Protein AF-A0A7J5YE21-F1 (afdb_monomer)

Secondary structure (DSSP, 8-state):
------HHHHHHHHHHHHHHHHHHHHHHHHHHHHH---HHHHHHHHHHHHHHHHHS-HHHHHHHIIIIITT-SSHHHHHHHHHHHHHHHHHH-TTHHHHS-HHHHHHHHHHHHHHTT-SSHHHHHHHHHHHHHHHTSTTHHHHHHHHS-HHHHHHHHHHHHHHHHHHHTTS------S----HHHHHHHHHHHHHTSSSHHHHHHHHHHHHHHHHHTTT---HHHHHHHHHHHHHHHHHHHHHHHTT-

pLDDT: mean 78.58, std 16.11, range [30.81, 96.19]

InterPro domains:
  IPR008011 Complex 1 LYR protein domain [PF05347] (183-233)
  IPR011989 Armadillo-like helical [G3DSA:1.25.10.10] (4-170)
  IPR016024 Armadillo-type fold [SSF48371] (12-163)
  IPR045291 LYRM9, LYR domain [cd20269] (183-243)
  IPR052151 Complex I LYR motif-containing protein [PTHR47061] (161-248)

Nearest PDB structures (foldseek):
  5xbk-assembly2_A  TM=3.238E-01  e=7.802E-02  Homo sapiens
  3icq-assembly2_U  TM=4.183E-01  e=1.519E+00  Schizosaccharomyces pombe
  3l6y-assembly1_A  TM=2.845E-01  e=1.221E+00  Homo sapiens
  6gx9-assembly1_A  TM=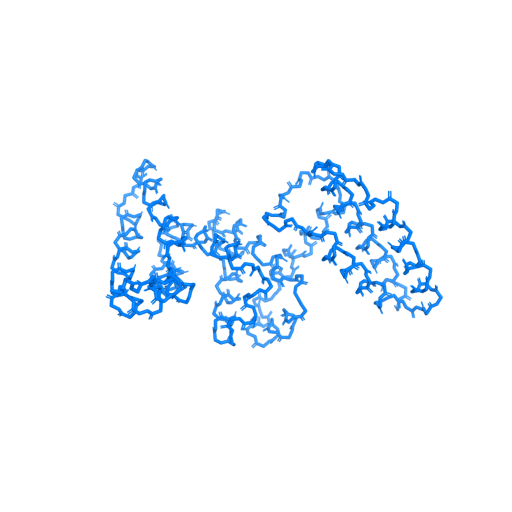3.567E-01  e=3.799E+00  Homo sapiens
  7ue2-assembly1_A  TM=2.351E-01  e=2.154E+00  synthetic construct

Structure (mmCIF, N/CA/C/O backbone):
data_AF-A0A7J5YE21-F1
#
_entry.id   AF-A0A7J5YE21-F1
#
loop_
_atom_site.group_PDB
_atom_site.id
_atom_site.type_symbol
_atom_site.label_atom_id
_atom_site.label_alt_id
_atom_site.label_comp_id
_atom_site.label_asym_id
_atom_site.label_entity_id
_atom_site.label_seq_id
_atom_site.pdbx_PDB_ins_code
_atom_site.Cartn_x
_atom_site.Cartn_y
_atom_site.Cartn_z
_atom_site.occupancy
_atom_site.B_iso_or_equiv
_atom_site.auth_seq_id
_atom_site.auth_comp_id
_atom_site.auth_asym_id
_atom_site.auth_atom_id
_atom_site.pdbx_PDB_model_num
ATOM 1 N N . MET A 1 1 ? -27.611 8.104 -34.887 1.00 33.91 1 MET A N 1
ATOM 2 C CA . MET A 1 1 ? -27.842 8.325 -33.445 1.00 33.91 1 MET A CA 1
ATOM 3 C C . MET A 1 1 ? -26.599 7.817 -32.729 1.00 33.91 1 MET A C 1
ATOM 5 O O . MET A 1 1 ? -26.421 6.615 -32.609 1.00 33.91 1 MET A O 1
ATOM 9 N N . PHE A 1 2 ? -25.659 8.721 -32.448 1.0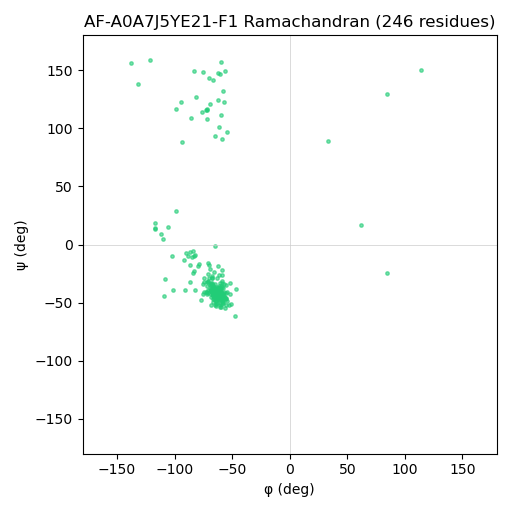0 37.03 2 PHE A N 1
ATOM 10 C CA . PHE A 1 2 ? -24.349 8.398 -31.882 1.00 37.03 2 PHE A CA 1
ATOM 11 C C . PHE A 1 2 ? -24.516 8.012 -30.411 1.00 37.03 2 PHE A C 1
ATOM 13 O O . PHE A 1 2 ? -24.941 8.838 -29.608 1.00 37.03 2 PHE A O 1
ATOM 20 N N . ALA A 1 3 ? -24.212 6.762 -30.067 1.00 43.09 3 ALA A N 1
ATOM 21 C CA . ALA A 1 3 ? -24.125 6.342 -28.678 1.00 43.09 3 ALA A CA 1
ATOM 22 C C . ALA A 1 3 ? -22.851 6.950 -28.074 1.00 43.09 3 ALA A C 1
ATOM 24 O O . ALA A 1 3 ? -21.740 6.547 -28.417 1.00 43.09 3 ALA A O 1
ATOM 25 N N . GLN A 1 4 ? -23.010 7.946 -27.202 1.00 43.00 4 GLN A N 1
ATOM 26 C CA . GLN A 1 4 ? -21.962 8.348 -26.268 1.00 43.00 4 GLN A CA 1
ATOM 27 C C . GLN A 1 4 ? -21.731 7.179 -25.309 1.00 43.00 4 GLN A C 1
ATOM 29 O O . GLN A 1 4 ? -22.444 7.015 -24.325 1.00 43.00 4 GLN A O 1
ATOM 34 N N . MET A 1 5 ? -20.766 6.328 -25.639 1.00 43.69 5 MET A N 1
ATOM 35 C CA . MET A 1 5 ? -20.294 5.286 -24.742 1.00 43.69 5 MET A CA 1
ATOM 36 C C . MET A 1 5 ? -19.399 5.961 -23.696 1.00 43.69 5 MET A C 1
ATOM 38 O O . MET A 1 5 ? -18.370 6.548 -24.032 1.00 43.69 5 MET A O 1
ATOM 42 N N . ASN A 1 6 ? -19.836 5.957 -22.438 1.00 47.44 6 ASN A N 1
ATOM 43 C CA . ASN A 1 6 ? -19.106 6.535 -21.313 1.00 47.44 6 ASN A CA 1
ATOM 44 C C . ASN A 1 6 ? -17.764 5.795 -21.124 1.00 47.44 6 ASN A C 1
ATOM 46 O O . ASN A 1 6 ? -17.683 4.588 -21.346 1.00 47.44 6 ASN A O 1
ATOM 50 N N . VAL A 1 7 ? -16.711 6.483 -20.671 1.00 52.62 7 VAL A N 1
ATOM 51 C CA . VAL A 1 7 ? -15.404 5.886 -20.318 1.00 52.62 7 VAL A CA 1
ATOM 52 C C . VAL A 1 7 ? -15.564 4.712 -19.339 1.00 52.62 7 VAL A C 1
ATOM 54 O O . VAL A 1 7 ? -14.835 3.727 -19.444 1.00 52.62 7 VAL A O 1
ATOM 57 N N . ALA A 1 8 ? -16.558 4.763 -18.445 1.00 46.94 8 ALA A N 1
ATOM 58 C CA . ALA A 1 8 ? -16.898 3.663 -17.538 1.00 46.94 8 ALA A CA 1
ATOM 59 C C . ALA A 1 8 ? -17.461 2.418 -18.262 1.00 46.94 8 ALA A C 1
ATOM 61 O O . ALA A 1 8 ? -17.107 1.287 -17.913 1.00 46.94 8 ALA A O 1
ATOM 62 N N . ASP A 1 9 ? -18.279 2.616 -19.301 1.00 47.03 9 ASP A N 1
ATOM 63 C CA . ASP A 1 9 ? -18.813 1.543 -20.155 1.00 47.03 9 ASP A CA 1
ATOM 64 C C . ASP A 1 9 ? -17.714 0.969 -21.064 1.00 47.03 9 ASP A C 1
ATOM 66 O O . ASP A 1 9 ? -17.657 -0.231 -21.329 1.00 47.03 9 ASP A O 1
ATOM 70 N N . LEU A 1 10 ? -16.764 1.815 -21.475 1.00 50.06 10 LEU A N 1
ATOM 71 C CA . LEU A 1 10 ? -15.540 1.417 -22.169 1.00 50.06 10 LEU A CA 1
ATOM 72 C C . LEU A 1 10 ? -14.650 0.538 -21.272 1.00 50.06 10 LEU A C 1
ATOM 74 O O . LEU A 1 10 ? -14.213 -0.523 -21.707 1.00 50.06 10 LEU A O 1
ATOM 78 N N . HIS A 1 11 ? -14.441 0.909 -20.005 1.00 51.22 11 HIS A N 1
ATOM 79 C CA . HIS A 1 11 ? -13.633 0.147 -19.035 1.00 51.22 11 HIS A CA 1
ATOM 80 C C . HIS A 1 11 ? -14.240 -1.215 -18.675 1.00 51.22 11 HIS A C 1
ATOM 82 O O . HIS A 1 11 ? -13.525 -2.211 -18.555 1.00 51.22 11 HIS A O 1
ATOM 88 N N . THR A 1 12 ? -15.563 -1.284 -18.538 1.00 52.56 12 THR A N 1
ATOM 89 C CA . THR A 1 12 ? -16.273 -2.534 -18.224 1.00 52.56 12 THR A CA 1
ATOM 90 C C . THR A 1 12 ? -16.383 -3.476 -19.425 1.00 52.56 12 THR A C 1
ATOM 92 O O . THR A 1 12 ? -16.299 -4.693 -19.236 1.00 52.56 12 THR A O 1
ATOM 95 N N . HIS A 1 13 ? -16.510 -2.950 -20.650 1.00 46.38 13 HIS A N 1
ATOM 96 C CA . HIS A 1 13 ? -16.669 -3.762 -21.863 1.00 46.38 13 HIS A CA 1
ATOM 97 C C . HIS A 1 13 ? -15.337 -4.127 -22.553 1.00 46.38 13 HIS A C 1
ATOM 99 O O . HIS A 1 13 ? -15.162 -5.278 -22.951 1.00 46.38 13 HIS A O 1
ATOM 105 N N . LEU A 1 14 ? -14.351 -3.219 -22.626 1.00 51.03 14 LEU A N 1
ATOM 106 C CA . LEU A 1 14 ? -12.994 -3.541 -23.116 1.00 51.03 14 LEU A CA 1
ATOM 107 C C . LEU A 1 14 ? -12.123 -4.235 -22.074 1.00 51.03 14 LEU A C 1
ATOM 109 O O . LEU A 1 14 ? -11.146 -4.885 -22.444 1.00 51.03 14 LEU A O 1
ATOM 113 N N . GLY A 1 15 ? -12.480 -4.143 -20.791 1.00 52.09 15 GLY A N 1
ATOM 114 C CA . GLY A 1 15 ? -11.730 -4.756 -19.706 1.00 52.09 15 GLY A CA 1
ATOM 115 C C . GLY A 1 15 ? -11.376 -6.215 -20.007 1.00 52.09 15 GLY A C 1
ATOM 116 O O . GLY A 1 15 ? -10.202 -6.559 -20.118 1.00 52.09 15 GLY A O 1
ATOM 117 N N . LYS A 1 16 ? -12.348 -7.107 -20.197 1.00 51.75 16 LYS A N 1
ATOM 118 C CA . LYS A 1 16 ? -12.044 -8.545 -20.370 1.00 51.75 16 LYS A CA 1
ATOM 119 C C . LYS A 1 16 ? -11.118 -8.860 -21.557 1.00 51.75 16 LYS A C 1
ATOM 121 O O . LYS A 1 16 ? -10.410 -9.859 -21.528 1.00 51.75 16 LYS A O 1
ATOM 126 N N . ILE A 1 17 ? -11.106 -8.004 -22.580 1.00 55.59 17 ILE A N 1
ATOM 127 C CA . ILE A 1 17 ? -10.297 -8.173 -23.795 1.00 55.59 17 ILE A CA 1
ATOM 128 C C . ILE A 1 17 ? -8.884 -7.593 -23.608 1.00 55.59 17 ILE A C 1
ATOM 130 O O . ILE A 1 17 ? -7.924 -8.141 -24.141 1.00 55.59 17 ILE A O 1
ATOM 134 N N . MET A 1 18 ? -8.729 -6.534 -22.807 1.00 62.03 18 MET A N 1
ATOM 135 C CA . MET A 1 18 ? -7.429 -5.931 -22.480 1.00 62.03 18 MET A CA 1
ATOM 136 C C . MET A 1 18 ? -6.723 -6.577 -21.279 1.00 62.03 18 MET A C 1
ATOM 138 O O . MET A 1 18 ? -5.576 -6.236 -20.998 1.00 62.03 18 MET A O 1
ATOM 142 N N . ASP A 1 19 ? -7.369 -7.506 -20.569 1.00 66.88 19 ASP A N 1
ATOM 143 C CA . ASP A 1 19 ? -6.765 -8.235 -19.441 1.00 66.88 19 ASP A CA 1
ATOM 144 C C . ASP A 1 19 ? -5.402 -8.854 -19.793 1.00 66.88 19 ASP A C 1
ATOM 146 O O . ASP A 1 19 ? -4.417 -8.549 -19.113 1.00 66.88 19 ASP A O 1
ATOM 150 N N . PRO A 1 20 ? -5.282 -9.623 -20.894 1.00 73.88 20 PRO A N 1
ATOM 151 C CA . PRO A 1 20 ? -3.999 -10.184 -21.294 1.00 73.88 20 PRO A CA 1
ATOM 152 C C . PRO A 1 20 ? -2.959 -9.117 -21.644 1.00 73.88 20 PRO A C 1
ATOM 154 O O . PRO A 1 20 ? -1.769 -9.372 -21.493 1.00 73.88 20 PRO A O 1
ATOM 157 N N . GLU A 1 21 ? -3.376 -7.938 -22.115 1.00 79.31 21 GLU A N 1
ATOM 158 C CA . GLU A 1 21 ? -2.458 -6.850 -22.470 1.00 79.31 21 GLU A CA 1
ATOM 159 C C . GLU A 1 21 ? -1.881 -6.170 -21.231 1.00 79.31 21 GLU A C 1
ATOM 161 O O . GLU A 1 21 ? -0.683 -5.894 -21.193 1.00 79.31 21 GLU A O 1
ATOM 166 N N . VAL A 1 22 ? -2.692 -5.948 -20.192 1.00 82.94 22 VAL A N 1
ATOM 167 C CA . VAL A 1 22 ? -2.220 -5.399 -18.911 1.00 82.94 22 VAL A CA 1
ATOM 168 C C . VAL A 1 22 ? -1.253 -6.374 -18.240 1.00 82.94 22 VAL A C 1
ATOM 170 O O . VAL A 1 22 ? -0.187 -5.961 -17.779 1.00 82.94 22 VAL A O 1
ATOM 173 N N . GLU A 1 23 ? -1.575 -7.670 -18.236 1.00 85.38 23 GLU A N 1
ATOM 174 C CA . GLU A 1 23 ? -0.695 -8.703 -17.681 1.00 85.38 23 GLU A CA 1
ATOM 175 C C . GLU A 1 23 ? 0.606 -8.850 -18.474 1.00 85.38 23 GLU A C 1
ATOM 177 O O . GLU A 1 23 ? 1.689 -8.839 -17.882 1.00 85.38 23 GLU A O 1
ATOM 182 N N . ARG A 1 24 ? 0.529 -8.918 -19.811 1.00 86.62 24 ARG A N 1
ATOM 183 C CA . ARG A 1 24 ? 1.720 -9.001 -20.670 1.00 86.62 24 ARG A CA 1
ATOM 184 C C . ARG A 1 24 ? 2.591 -7.758 -20.550 1.00 86.62 24 ARG A C 1
ATOM 186 O O . ARG A 1 24 ? 3.801 -7.890 -20.376 1.00 86.62 24 ARG A O 1
ATOM 193 N N . THR A 1 25 ? 1.999 -6.568 -20.604 1.00 88.38 25 THR A N 1
ATOM 194 C CA . THR A 1 25 ? 2.737 -5.298 -20.559 1.00 88.38 25 THR A CA 1
ATOM 195 C C . THR A 1 25 ? 3.361 -5.078 -19.189 1.00 88.38 25 THR A C 1
ATOM 197 O O . THR A 1 25 ? 4.573 -4.887 -19.092 1.00 88.38 25 THR A O 1
ATOM 200 N N . GLY A 1 26 ? 2.575 -5.175 -18.112 1.00 89.38 26 GLY A N 1
ATOM 201 C CA . GLY A 1 26 ? 3.097 -5.023 -16.755 1.00 89.38 26 GLY A CA 1
ATOM 202 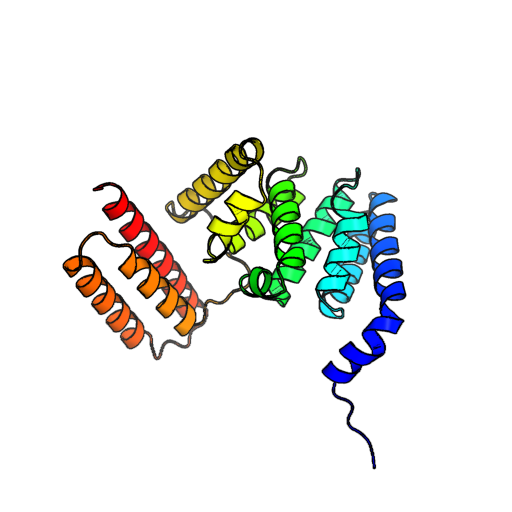C C . GLY A 1 26 ? 4.164 -6.071 -16.437 1.00 89.38 26 GLY A C 1
ATOM 203 O O . GLY A 1 26 ? 5.197 -5.757 -15.844 1.00 89.38 26 GLY A O 1
ATOM 204 N N . GLY A 1 27 ? 3.979 -7.295 -16.928 1.00 89.50 27 GLY A N 1
ATOM 205 C CA . GLY A 1 27 ? 4.963 -8.353 -16.795 1.00 89.50 27 GLY A CA 1
ATOM 206 C C . GLY A 1 27 ? 6.263 -8.120 -17.549 1.00 89.50 27 GLY A C 1
ATOM 207 O O . GLY A 1 27 ? 7.340 -8.317 -16.983 1.00 89.50 27 GLY A O 1
ATOM 208 N N . ALA A 1 28 ? 6.183 -7.653 -18.793 1.00 90.94 28 ALA A N 1
ATOM 209 C CA . ALA A 1 28 ? 7.352 -7.293 -19.587 1.00 90.94 28 ALA A CA 1
ATOM 210 C C . ALA A 1 28 ? 8.138 -6.139 -18.948 1.00 90.94 28 ALA A C 1
ATOM 212 O O . ALA A 1 28 ? 9.369 -6.177 -18.922 1.00 90.94 28 ALA A O 1
ATOM 213 N N . LEU A 1 29 ? 7.448 -5.149 -18.373 1.00 91.56 29 LEU A N 1
ATOM 214 C CA . LEU A 1 29 ? 8.076 -4.025 -17.673 1.00 91.56 29 LEU A CA 1
ATOM 215 C C . LEU A 1 29 ? 8.797 -4.483 -16.397 1.00 91.56 29 LEU A C 1
ATOM 217 O O . LEU A 1 29 ? 9.971 -4.159 -16.207 1.00 91.56 29 LEU A O 1
ATOM 221 N N . LEU A 1 30 ? 8.155 -5.308 -15.561 1.00 92.56 30 LEU A N 1
ATOM 222 C CA . LEU A 1 30 ? 8.796 -5.882 -14.370 1.00 92.56 30 LEU A CA 1
ATOM 223 C C . LEU A 1 30 ? 9.974 -6.801 -14.733 1.00 92.56 30 LEU A C 1
ATOM 225 O O . LEU A 1 30 ? 11.013 -6.772 -14.072 1.00 92.56 30 LEU A O 1
ATOM 229 N N . LEU A 1 31 ? 9.858 -7.580 -15.811 1.00 92.12 31 LEU A N 1
ATOM 230 C CA . LEU A 1 31 ? 10.965 -8.384 -16.329 1.00 92.12 31 LEU A CA 1
ATOM 231 C C . LEU A 1 31 ? 12.119 -7.494 -16.804 1.00 92.12 31 LEU A C 1
ATOM 233 O O . LEU A 1 31 ? 13.281 -7.792 -16.524 1.00 92.12 31 LEU A O 1
ATOM 237 N N . LYS A 1 32 ? 11.821 -6.371 -17.465 1.00 92.00 32 LYS A N 1
ATOM 238 C CA . LYS A 1 32 ? 12.847 -5.423 -17.905 1.00 92.00 32 LYS A CA 1
ATOM 239 C C . LYS A 1 32 ? 13.619 -4.846 -16.722 1.00 92.00 32 LYS A C 1
ATOM 241 O O . LYS A 1 32 ? 14.845 -4.775 -16.790 1.00 92.00 32 LYS A O 1
ATOM 246 N N . LEU A 1 33 ? 12.929 -4.516 -15.628 1.00 92.38 33 LEU A N 1
ATOM 247 C CA . LEU A 1 33 ? 13.560 -4.102 -14.369 1.00 92.38 33 LEU A CA 1
ATOM 248 C C . LEU A 1 33 ? 14.481 -5.185 -13.791 1.00 92.38 33 LEU A C 1
ATOM 250 O O . LEU A 1 33 ? 15.523 -4.866 -13.225 1.00 92.38 33 LEU A O 1
ATOM 254 N N . ALA A 1 34 ? 14.126 -6.463 -13.943 1.00 93.19 34 ALA A N 1
ATOM 255 C CA . ALA A 1 34 ? 14.953 -7.577 -13.483 1.00 93.19 34 ALA A CA 1
ATOM 256 C C . ALA A 1 34 ? 16.235 -7.774 -14.312 1.00 93.19 34 ALA A C 1
ATOM 258 O O . ALA A 1 34 ? 17.234 -8.247 -13.776 1.00 93.19 34 ALA A O 1
ATOM 259 N N . GLN A 1 35 ? 16.199 -7.447 -15.606 1.00 92.94 35 GLN A N 1
ATOM 260 C CA . GLN A 1 35 ? 17.262 -7.753 -16.573 1.00 92.94 35 GLN A CA 1
ATOM 261 C C . GLN A 1 35 ? 18.352 -6.682 -16.681 1.00 92.94 35 GLN A C 1
ATOM 263 O O . GLN A 1 35 ? 19.356 -6.893 -17.358 1.00 92.94 35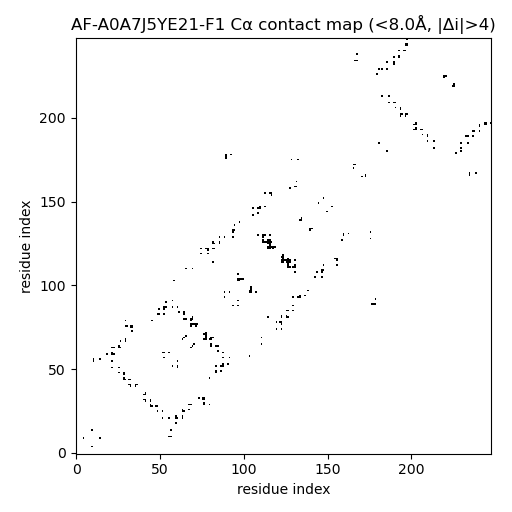 GLN A O 1
ATOM 268 N N . THR A 1 36 ? 18.163 -5.514 -16.073 1.00 91.62 36 THR A N 1
ATOM 269 C CA . THR A 1 36 ? 19.097 -4.392 -16.200 1.00 91.62 36 THR A CA 1
ATOM 270 C C . THR A 1 36 ? 19.315 -3.701 -14.865 1.00 91.62 36 THR A C 1
ATOM 272 O O . THR A 1 36 ? 18.466 -3.757 -13.982 1.00 91.62 36 THR A O 1
ATOM 275 N N . THR A 1 37 ? 20.450 -3.027 -14.730 1.00 89.69 37 THR A N 1
ATOM 276 C CA . THR A 1 37 ? 20.774 -2.124 -13.615 1.00 89.69 37 THR A CA 1
ATOM 277 C C . THR A 1 37 ? 20.803 -0.660 -14.059 1.00 89.69 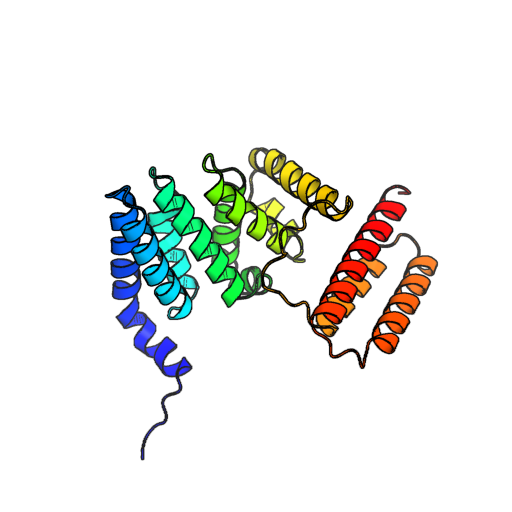37 THR A C 1
ATOM 279 O O . THR A 1 37 ? 21.145 0.221 -13.276 1.00 89.69 37 THR A O 1
ATOM 282 N N . ASN A 1 38 ? 20.454 -0.381 -15.320 1.00 94.19 38 ASN A N 1
ATOM 283 C CA . ASN A 1 38 ? 20.459 0.967 -15.867 1.00 94.19 38 ASN A CA 1
ATOM 284 C C . ASN A 1 38 ? 19.305 1.794 -15.274 1.00 94.19 38 ASN A C 1
ATOM 286 O O . ASN A 1 38 ? 18.131 1.500 -15.512 1.00 94.19 38 ASN A O 1
ATOM 290 N N . ALA A 1 39 ? 19.658 2.857 -14.548 1.00 90.25 39 ALA A N 1
ATOM 291 C CA . ALA A 1 39 ? 18.706 3.724 -13.860 1.00 90.25 39 ALA A CA 1
ATOM 292 C C . ALA A 1 39 ? 17.707 4.412 -14.809 1.00 90.25 39 ALA A C 1
ATOM 294 O O . ALA A 1 39 ? 16.530 4.514 -14.475 1.00 90.25 39 ALA A O 1
ATOM 295 N N . PHE A 1 40 ? 18.136 4.823 -16.007 1.00 90.81 40 PHE A N 1
ATOM 296 C CA . PHE A 1 40 ? 17.249 5.437 -17.000 1.00 90.81 40 PHE A CA 1
ATOM 297 C C . PHE A 1 40 ? 16.202 4.438 -17.503 1.00 90.81 40 PHE A C 1
ATOM 299 O O . PHE A 1 40 ? 15.017 4.757 -17.567 1.00 90.81 40 PHE A O 1
ATOM 306 N N . ILE A 1 41 ? 16.612 3.198 -17.791 1.00 90.50 41 ILE A N 1
ATOM 307 C CA . ILE A 1 41 ? 15.674 2.141 -18.200 1.00 90.50 41 ILE A CA 1
ATOM 308 C C . ILE A 1 41 ? 14.709 1.806 -17.058 1.00 90.50 41 ILE A C 1
ATOM 310 O O . ILE A 1 41 ? 13.519 1.614 -17.304 1.00 90.50 41 ILE A O 1
ATOM 314 N N . HIS A 1 42 ? 15.193 1.767 -15.812 1.00 90.69 42 HIS A N 1
ATOM 315 C CA . HIS A 1 42 ? 14.330 1.572 -14.644 1.00 90.69 42 HIS A CA 1
ATOM 316 C C . HIS A 1 42 ? 13.292 2.678 -14.507 1.00 90.69 42 HIS A C 1
ATOM 318 O O . HIS A 1 42 ? 12.116 2.393 -14.295 1.00 90.69 42 HIS A O 1
ATOM 324 N N . GLN A 1 43 ? 13.711 3.928 -14.669 1.00 91.00 43 GLN A N 1
ATOM 325 C CA . GLN A 1 43 ? 12.821 5.077 -14.600 1.00 91.00 43 GLN A CA 1
ATOM 326 C C . GLN A 1 43 ? 11.747 5.029 -15.693 1.00 91.00 43 GLN A C 1
ATOM 328 O O . GLN A 1 43 ? 10.569 5.183 -15.388 1.00 91.00 43 GLN A O 1
ATOM 333 N N . GLN A 1 44 ? 12.129 4.743 -16.940 1.00 89.62 44 GLN A N 1
ATOM 334 C CA . GLN A 1 44 ? 11.180 4.618 -18.052 1.00 89.62 44 GLN A CA 1
ATOM 335 C C . GLN A 1 44 ? 10.192 3.463 -17.843 1.00 89.62 44 GLN A C 1
ATOM 337 O O . GLN A 1 44 ? 8.994 3.621 -18.069 1.00 89.62 44 GLN A O 1
ATOM 342 N N . ALA A 1 45 ? 10.666 2.313 -17.353 1.00 92.62 45 ALA A N 1
ATOM 343 C CA . ALA A 1 45 ? 9.794 1.185 -17.038 1.00 92.62 45 ALA A CA 1
ATOM 344 C C . ALA A 1 45 ? 8.801 1.522 -15.912 1.00 92.62 45 ALA A C 1
ATOM 346 O O . ALA A 1 45 ? 7.635 1.143 -15.994 1.00 92.62 45 ALA A O 1
ATOM 347 N N . ASN A 1 46 ? 9.239 2.268 -14.894 1.00 91.12 46 ASN A N 1
ATOM 348 C CA . ASN A 1 46 ? 8.360 2.739 -13.826 1.00 91.12 46 ASN A CA 1
ATOM 349 C C . ASN A 1 46 ? 7.348 3.782 -14.322 1.00 91.12 46 ASN A C 1
ATOM 351 O O . ASN A 1 46 ? 6.191 3.691 -13.948 1.00 91.12 46 ASN A O 1
ATOM 355 N N . PHE A 1 47 ? 7.714 4.706 -15.215 1.00 87.06 47 PHE A N 1
ATOM 356 C CA . PHE A 1 47 ? 6.735 5.632 -15.804 1.00 87.06 47 PHE A CA 1
ATOM 357 C C . PHE A 1 47 ? 5.675 4.917 -16.647 1.00 87.06 47 PHE A C 1
ATOM 359 O O . PHE A 1 47 ? 4.495 5.259 -16.587 1.00 87.06 47 PHE A O 1
ATOM 366 N N . ALA A 1 48 ? 6.073 3.892 -17.404 1.00 84.88 48 ALA A N 1
ATOM 367 C CA . ALA A 1 48 ? 5.127 3.071 -18.152 1.00 84.88 48 ALA A CA 1
ATOM 368 C C . ALA A 1 48 ? 4.187 2.285 -17.220 1.00 84.88 48 ALA A C 1
ATOM 370 O O . ALA A 1 48 ? 2.995 2.166 -17.500 1.00 84.88 48 ALA A O 1
ATOM 371 N N . LEU A 1 49 ? 4.703 1.778 -16.096 1.00 88.44 49 LEU A N 1
ATOM 372 C CA . LEU A 1 49 ? 3.883 1.134 -15.072 1.00 88.44 49 LEU A CA 1
ATOM 373 C C . LEU A 1 49 ? 2.951 2.138 -14.370 1.00 88.44 49 LEU A C 1
ATOM 375 O O . LEU A 1 49 ? 1.784 1.809 -14.193 1.00 88.44 49 LEU A O 1
ATOM 379 N N . ASP A 1 50 ? 3.399 3.355 -14.049 1.00 84.38 50 ASP A N 1
ATOM 380 C CA . ASP A 1 50 ? 2.555 4.418 -13.478 1.00 84.38 50 ASP A CA 1
ATOM 381 C C . ASP A 1 50 ? 1.339 4.688 -14.393 1.00 84.38 50 ASP A C 1
ATOM 383 O O . ASP A 1 50 ? 0.194 4.684 -13.930 1.00 84.38 50 ASP A O 1
ATOM 387 N N . ALA A 1 51 ? 1.565 4.823 -15.706 1.00 79.75 51 ALA A N 1
ATOM 388 C CA . ALA A 1 51 ? 0.494 4.988 -16.694 1.00 79.75 51 ALA A CA 1
ATOM 389 C C . ALA A 1 51 ? -0.443 3.767 -16.762 1.00 79.75 51 ALA A C 1
ATOM 391 O O . ALA A 1 51 ? -1.664 3.917 -16.851 1.00 79.75 51 ALA A O 1
ATOM 392 N N . LEU A 1 52 ? 0.111 2.552 -16.673 1.00 85.25 52 LEU A N 1
ATOM 393 C CA . LEU A 1 52 ? -0.673 1.317 -16.653 1.00 85.25 52 LEU A CA 1
ATOM 394 C C . LEU A 1 52 ? -1.591 1.251 -15.424 1.00 85.25 52 LEU A C 1
ATOM 396 O O . LEU A 1 52 ? -2.755 0.872 -15.563 1.00 85.25 52 LEU A O 1
ATOM 400 N N . VAL A 1 53 ? -1.091 1.642 -14.245 1.00 85.00 53 VAL A N 1
ATOM 401 C CA . VAL A 1 53 ? -1.861 1.673 -12.990 1.00 85.00 53 VAL A CA 1
ATOM 402 C C . VAL A 1 53 ? -3.014 2.670 -13.074 1.00 85.00 53 VAL A C 1
ATOM 404 O O . VAL A 1 53 ? -4.133 2.328 -12.702 1.00 85.00 53 VAL A O 1
ATOM 407 N N . GLN A 1 54 ? -2.763 3.871 -13.597 1.00 81.00 54 GLN A N 1
ATOM 408 C CA . GLN A 1 54 ? -3.783 4.917 -13.733 1.00 81.00 54 GLN A CA 1
ATOM 409 C C . GLN A 1 54 ? -4.872 4.561 -14.755 1.00 81.00 54 GLN A C 1
ATOM 411 O O . GLN A 1 54 ? -6.028 4.941 -14.584 1.00 81.00 54 GLN A O 1
ATOM 416 N N . GLY A 1 55 ? -4.517 3.829 -15.814 1.00 74.38 55 GLY A N 1
ATOM 417 C CA . GLY A 1 55 ? -5.431 3.494 -16.908 1.00 74.38 55 GLY A CA 1
ATOM 418 C C . GLY A 1 55 ? -6.219 2.191 -16.743 1.00 74.38 55 GLY A C 1
ATOM 419 O O . GLY A 1 55 ? -7.091 1.919 -17.569 1.00 74.38 55 GLY A O 1
ATOM 420 N N . SER A 1 56 ? -5.936 1.371 -15.724 1.00 80.31 56 SER A N 1
ATOM 421 C CA . SER A 1 56 ? -6.463 -0.002 -15.607 1.00 80.31 56 SER A CA 1
ATOM 422 C C . SER A 1 56 ? -7.262 -0.233 -14.324 1.00 80.31 56 SER A C 1
ATOM 424 O O . SER A 1 56 ? -7.083 0.455 -13.326 1.00 80.31 56 SER A O 1
ATOM 426 N N . SER A 1 57 ? -8.125 -1.258 -14.304 1.00 82.50 57 SER A N 1
ATOM 427 C CA . SER A 1 57 ? -8.896 -1.569 -13.092 1.00 82.50 57 SER A CA 1
ATOM 428 C C . SER A 1 57 ? -7.992 -2.052 -11.937 1.00 82.50 57 SER A C 1
ATOM 430 O O . SER A 1 57 ? -7.117 -2.900 -12.176 1.00 82.50 57 SER A O 1
ATOM 432 N N . PRO A 1 58 ? -8.264 -1.659 -10.680 1.00 84.25 58 PRO A N 1
ATOM 433 C CA . PRO A 1 58 ? -7.444 -2.026 -9.527 1.00 84.25 58 PRO A CA 1
ATOM 434 C C . PRO A 1 58 ? -7.190 -3.515 -9.303 1.00 84.25 58 PRO A C 1
ATOM 436 O O . PRO A 1 58 ? -6.072 -3.922 -8.984 1.00 84.25 58 PRO A O 1
ATOM 439 N N . ALA A 1 59 ? -8.211 -4.351 -9.503 1.00 84.25 59 ALA A N 1
ATOM 440 C CA . ALA A 1 59 ? -8.101 -5.797 -9.317 1.00 84.25 59 ALA A CA 1
ATOM 441 C C . ALA A 1 59 ? -7.050 -6.431 -10.249 1.00 84.25 59 ALA A C 1
ATOM 443 O O . ALA A 1 59 ? -6.367 -7.383 -9.869 1.00 84.25 59 ALA A O 1
ATOM 444 N N . ARG A 1 60 ? -6.880 -5.879 -11.455 1.00 84.50 60 ARG A N 1
ATOM 445 C CA . ARG A 1 60 ? -5.931 -6.384 -12.460 1.00 84.50 60 ARG A CA 1
ATOM 446 C C . ARG A 1 60 ? -4.511 -5.987 -12.142 1.00 84.50 60 ARG A C 1
ATOM 448 O O . ARG A 1 60 ? -3.628 -6.835 -12.128 1.00 84.50 60 ARG A O 1
ATOM 455 N N . ILE A 1 61 ? -4.313 -4.710 -11.832 1.00 88.62 61 ILE A N 1
ATOM 456 C CA . ILE A 1 61 ? -3.018 -4.198 -11.395 1.00 88.62 61 ILE A CA 1
ATOM 457 C C . ILE A 1 61 ? -2.541 -4.993 -10.185 1.00 88.62 61 ILE A C 1
ATOM 459 O O . ILE A 1 61 ? -1.417 -5.489 -10.174 1.00 88.62 61 ILE A O 1
ATOM 463 N N . MET A 1 62 ? -3.427 -5.225 -9.216 1.00 88.69 62 MET A N 1
ATOM 464 C CA . MET A 1 62 ? -3.131 -6.090 -8.082 1.00 88.69 62 MET A CA 1
ATOM 465 C C . MET A 1 62 ? -2.698 -7.503 -8.513 1.00 88.69 62 MET A C 1
ATOM 467 O O . MET A 1 62 ? -1.712 -8.019 -7.984 1.00 88.69 62 MET A O 1
ATOM 471 N N . ASN A 1 63 ? -3.397 -8.136 -9.461 1.00 87.94 63 ASN A N 1
ATOM 472 C CA . ASN A 1 63 ? -3.021 -9.464 -9.958 1.00 87.94 63 ASN A CA 1
ATOM 473 C C . ASN A 1 63 ? -1.625 -9.475 -10.591 1.00 87.94 63 ASN A C 1
ATOM 475 O O . ASN A 1 63 ? -0.812 -10.322 -10.219 1.00 87.94 63 ASN A O 1
ATOM 479 N N . VAL A 1 64 ? -1.314 -8.515 -11.466 1.00 88.25 64 VAL A N 1
ATOM 480 C CA . VAL A 1 64 ? 0.008 -8.391 -12.106 1.00 88.25 64 VAL A CA 1
ATOM 481 C C . VAL A 1 64 ? 1.107 -8.211 -11.062 1.00 88.25 64 VAL A C 1
ATOM 483 O O . VAL A 1 64 ? 2.063 -8.989 -11.006 1.00 88.25 64 VAL A O 1
ATOM 486 N N . LEU A 1 65 ? 0.946 -7.222 -10.183 1.00 89.56 65 LEU A N 1
ATOM 487 C CA . LEU A 1 65 ? 1.940 -6.868 -9.170 1.00 89.56 65 LEU A CA 1
ATOM 488 C C . LEU A 1 65 ? 2.184 -8.021 -8.182 1.00 89.56 65 LEU A C 1
ATOM 490 O O . LEU A 1 65 ? 3.327 -8.299 -7.803 1.00 89.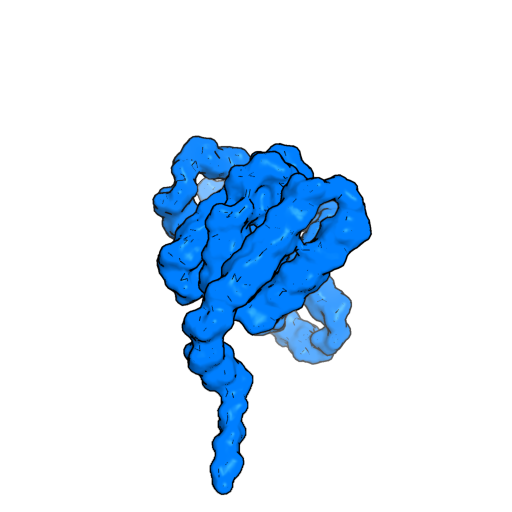56 65 LEU A O 1
ATOM 494 N N . PHE A 1 66 ? 1.140 -8.754 -7.790 1.00 86.06 66 PHE A N 1
ATOM 495 C CA . PHE A 1 66 ? 1.291 -9.886 -6.875 1.00 86.06 66 PHE A CA 1
ATOM 496 C C . PHE A 1 66 ? 1.889 -11.121 -7.525 1.00 86.06 66 PHE A C 1
ATOM 498 O O . PHE A 1 66 ? 2.763 -11.736 -6.906 1.00 86.06 66 PHE A O 1
ATOM 505 N N . ASN A 1 67 ? 1.458 -11.465 -8.737 1.00 80.69 67 ASN A N 1
ATOM 506 C CA . ASN A 1 67 ? 1.935 -12.661 -9.426 1.00 80.69 67 ASN A CA 1
ATOM 507 C C . ASN A 1 67 ? 3.400 -12.518 -9.849 1.00 80.69 67 ASN A C 1
ATOM 509 O O . ASN A 1 67 ? 4.151 -13.489 -9.792 1.00 80.69 67 ASN A O 1
ATOM 513 N N . MET A 1 68 ? 3.820 -11.309 -10.222 1.00 75.25 68 MET A N 1
ATOM 514 C CA . MET A 1 68 ? 5.120 -11.096 -10.862 1.00 75.25 68 MET A CA 1
ATOM 515 C C . MET A 1 68 ? 6.143 -10.402 -9.961 1.00 75.25 68 MET A C 1
ATOM 517 O O . MET A 1 68 ? 7.344 -10.640 -10.085 1.00 75.25 68 MET A O 1
ATOM 521 N N . GLY A 1 69 ? 5.684 -9.558 -9.038 1.00 74.56 69 GLY A N 1
ATOM 522 C CA . GLY A 1 69 ? 6.545 -8.610 -8.340 1.00 74.56 69 GLY A CA 1
ATOM 523 C C . GLY A 1 69 ? 6.806 -8.921 -6.868 1.00 74.56 69 GLY A C 1
ATOM 524 O O . GLY A 1 69 ? 7.946 -8.879 -6.401 1.00 74.56 69 GLY A O 1
ATOM 525 N N . SER A 1 70 ? 5.758 -9.297 -6.130 1.00 74.25 70 SER A N 1
ATOM 526 C CA . SER A 1 70 ? 5.776 -9.331 -4.655 1.00 74.25 70 SER A CA 1
ATOM 527 C C . SER A 1 70 ? 6.799 -10.289 -4.019 1.00 74.25 70 SER A C 1
ATOM 529 O O . SER A 1 70 ? 7.239 -10.066 -2.894 1.00 74.25 70 SER A O 1
ATOM 531 N N . LYS A 1 71 ? 7.195 -11.354 -4.727 1.00 82.56 71 LYS A N 1
ATOM 532 C CA . LYS A 1 71 ? 8.158 -12.371 -4.256 1.00 82.56 71 LYS A CA 1
ATOM 533 C C . LYS A 1 71 ? 9.429 -12.433 -5.107 1.00 82.56 71 LYS A C 1
ATOM 535 O O . LYS A 1 71 ? 10.188 -13.399 -5.020 1.00 82.56 71 LYS A O 1
ATOM 540 N N . HIS A 1 72 ? 9.652 -11.438 -5.961 1.00 90.38 72 HIS A N 1
ATOM 541 C CA . HIS A 1 72 ? 10.757 -11.467 -6.906 1.00 90.38 72 HIS A CA 1
ATOM 542 C C . HIS A 1 72 ? 12.116 -11.317 -6.196 1.00 90.38 72 HIS A C 1
ATOM 544 O O . HIS A 1 72 ? 12.257 -10.565 -5.227 1.00 90.38 72 HIS A O 1
ATOM 550 N N . ARG A 1 73 ? 13.152 -12.016 -6.681 1.00 90.50 73 ARG A N 1
ATOM 551 C CA . ARG A 1 73 ? 14.498 -11.990 -6.068 1.00 90.50 73 ARG A CA 1
ATOM 552 C C . ARG A 1 73 ? 15.187 -10.631 -6.229 1.00 90.50 73 ARG A C 1
ATOM 554 O O . ARG A 1 73 ? 15.858 -10.176 -5.307 1.00 90.50 73 ARG A O 1
ATOM 561 N N . CYS A 1 74 ? 14.972 -9.962 -7.364 1.00 92.31 74 CYS A N 1
ATOM 562 C CA . CYS A 1 74 ? 15.515 -8.629 -7.644 1.00 92.31 74 CYS A CA 1
ATOM 563 C C . CYS A 1 74 ? 14.858 -7.543 -6.760 1.00 92.31 74 CYS A C 1
ATOM 565 O O . CYS A 1 74 ? 13.641 -7.356 -6.862 1.00 92.31 74 CYS A O 1
ATOM 567 N N . PRO A 1 75 ? 15.634 -6.797 -5.944 1.00 92.50 75 PRO A N 1
ATOM 568 C CA . PRO A 1 75 ? 15.120 -5.697 -5.128 1.00 92.50 75 PRO A CA 1
ATOM 569 C C . PRO A 1 75 ? 14.443 -4.585 -5.934 1.00 92.50 75 PRO A C 1
ATOM 571 O O . PRO A 1 75 ? 13.428 -4.070 -5.483 1.00 92.50 75 PRO A O 1
ATOM 574 N N . ALA A 1 76 ? 14.941 -4.258 -7.132 1.00 92.50 76 ALA A N 1
ATOM 575 C CA . ALA A 1 76 ? 14.351 -3.221 -7.985 1.00 92.50 76 ALA A CA 1
ATOM 576 C C . ALA A 1 76 ? 12.928 -3.585 -8.444 1.00 92.50 76 ALA A C 1
ATOM 578 O O . ALA A 1 76 ? 12.040 -2.738 -8.466 1.00 92.50 76 ALA A O 1
ATOM 579 N N . VAL A 1 77 ? 12.682 -4.870 -8.728 1.00 94.75 77 VAL A N 1
ATOM 580 C CA . VAL A 1 77 ? 11.339 -5.367 -9.064 1.00 94.75 77 VAL A CA 1
ATOM 581 C C . VAL A 1 77 ? 10.410 -5.258 -7.860 1.00 94.75 77 VAL A C 1
ATOM 583 O O . VAL A 1 77 ? 9.287 -4.776 -8.000 1.00 94.75 77 VAL A O 1
ATOM 586 N N . ARG A 1 78 ? 10.869 -5.650 -6.662 1.00 95.31 78 ARG A N 1
ATOM 587 C CA . ARG A 1 78 ? 10.066 -5.502 -5.437 1.00 95.31 78 ARG A CA 1
ATOM 588 C C . ARG A 1 78 ? 9.784 -4.033 -5.117 1.00 95.31 78 ARG A C 1
ATOM 590 O O . ARG A 1 78 ? 8.670 -3.717 -4.719 1.00 95.31 78 ARG A O 1
ATOM 597 N N . ALA A 1 79 ? 10.759 -3.148 -5.322 1.00 94.19 79 ALA A N 1
ATOM 598 C CA . ALA A 1 79 ? 10.631 -1.706 -5.107 1.00 94.19 79 ALA A CA 1
ATOM 599 C C . ALA A 1 79 ? 9.608 -1.086 -6.060 1.00 94.19 79 ALA A C 1
ATOM 601 O O . ALA A 1 79 ? 8.667 -0.433 -5.619 1.00 94.19 79 ALA A O 1
ATOM 602 N N . SER A 1 80 ? 9.712 -1.403 -7.352 1.00 94.56 80 SER A N 1
ATOM 603 C CA . SER A 1 80 ? 8.709 -1.014 -8.341 1.00 94.56 80 SER A CA 1
ATOM 604 C C . SER A 1 80 ? 7.327 -1.551 -7.969 1.00 94.56 80 SER A C 1
ATOM 606 O O . SER A 1 80 ? 6.358 -0.804 -7.934 1.00 94.56 80 SER A O 1
ATOM 608 N N . THR A 1 81 ? 7.221 -2.819 -7.573 1.00 95.50 81 THR A N 1
ATOM 609 C CA . THR A 1 81 ? 5.946 -3.405 -7.126 1.00 95.50 81 THR A CA 1
ATOM 610 C C . THR A 1 81 ? 5.347 -2.634 -5.952 1.00 95.50 81 THR A C 1
ATOM 612 O O . THR A 1 81 ? 4.158 -2.326 -5.949 1.00 95.50 81 THR A O 1
ATOM 615 N N . ALA A 1 82 ? 6.177 -2.298 -4.967 1.00 96.00 82 ALA A N 1
ATOM 616 C CA . ALA A 1 82 ? 5.774 -1.557 -3.785 1.00 96.00 82 ALA A CA 1
ATOM 617 C C . ALA A 1 82 ? 5.276 -0.146 -4.120 1.00 96.00 82 ALA A C 1
ATOM 619 O O . ALA A 1 82 ? 4.215 0.257 -3.643 1.00 96.00 82 ALA A O 1
ATOM 620 N N . ARG A 1 83 ? 6.006 0.566 -4.983 1.00 94.88 83 ARG A N 1
ATOM 621 C CA . ARG A 1 83 ? 5.634 1.887 -5.494 1.00 94.88 83 ARG A CA 1
ATOM 622 C C . ARG A 1 83 ? 4.284 1.860 -6.208 1.00 94.88 83 ARG A C 1
ATOM 624 O O . ARG A 1 83 ? 3.430 2.689 -5.924 1.00 94.88 83 ARG A O 1
ATOM 631 N N . HIS A 1 84 ? 4.065 0.896 -7.099 1.00 94.69 84 HIS A N 1
ATOM 632 C CA . HIS A 1 84 ? 2.827 0.828 -7.880 1.00 94.69 84 HIS A CA 1
ATOM 633 C C . HIS A 1 84 ? 1.626 0.352 -7.052 1.00 94.69 84 HIS A C 1
ATOM 635 O O . HIS A 1 84 ? 0.504 0.772 -7.315 1.00 94.69 84 HIS A O 1
ATOM 641 N N . LEU A 1 85 ? 1.838 -0.464 -6.012 1.00 94.50 85 LEU A N 1
ATOM 642 C CA . LEU A 1 85 ? 0.796 -0.753 -5.017 1.00 94.50 85 LEU A CA 1
ATOM 643 C C . LEU A 1 85 ? 0.446 0.479 -4.180 1.00 94.50 85 LEU A C 1
ATOM 645 O O . LEU A 1 85 ? -0.712 0.641 -3.805 1.00 94.50 85 LEU A O 1
ATOM 649 N N . HIS A 1 86 ? 1.431 1.332 -3.893 1.00 92.88 86 HIS A N 1
ATOM 650 C CA . HIS A 1 86 ? 1.199 2.601 -3.214 1.00 92.88 86 HIS A CA 1
ATOM 651 C C . HIS A 1 86 ? 0.356 3.539 -4.077 1.00 92.88 86 HIS A C 1
ATOM 653 O O . HIS A 1 86 ? -0.718 3.940 -3.644 1.00 92.88 86 HIS A O 1
ATOM 659 N N . LEU A 1 87 ? 0.763 3.757 -5.331 1.00 87.69 87 LEU A N 1
ATOM 660 C CA . LEU A 1 87 ? -0.008 4.539 -6.299 1.00 87.69 87 LEU A CA 1
ATOM 661 C C . LEU A 1 87 ? -1.431 3.992 -6.479 1.00 87.69 87 LEU A C 1
ATOM 663 O O . LEU A 1 87 ? -2.389 4.756 -6.542 1.00 87.69 87 LEU A O 1
ATOM 667 N N . LEU A 1 88 ? -1.585 2.666 -6.535 1.00 89.25 88 LEU A N 1
ATOM 668 C CA . LEU A 1 88 ? -2.902 2.051 -6.641 1.00 89.25 88 LEU A CA 1
ATOM 669 C C . LEU A 1 88 ? -3.792 2.398 -5.439 1.00 89.25 88 LEU A C 1
ATOM 671 O O . LEU A 1 88 ? -4.967 2.704 -5.624 1.00 89.25 88 LEU A O 1
ATOM 675 N N . ALA A 1 89 ? -3.246 2.359 -4.223 1.00 89.31 89 ALA A N 1
ATOM 676 C CA . ALA A 1 89 ? -3.988 2.730 -3.024 1.00 89.31 89 ALA A CA 1
ATOM 677 C C . ALA A 1 89 ? -4.340 4.221 -2.987 1.00 89.31 89 ALA A C 1
ATOM 679 O O . ALA A 1 89 ? -5.430 4.556 -2.533 1.00 89.31 89 ALA A O 1
ATOM 680 N N . ASP A 1 90 ? -3.465 5.091 -3.496 1.00 84.12 90 ASP A N 1
ATOM 681 C CA . ASP A 1 90 ? -3.738 6.528 -3.607 1.00 84.12 90 ASP A CA 1
ATOM 682 C C . ASP A 1 90 ? -4.887 6.804 -4.586 1.00 84.12 90 ASP A C 1
ATOM 684 O O . ASP A 1 90 ? -5.788 7.581 -4.279 1.00 84.12 90 ASP A O 1
ATOM 688 N N . ILE A 1 91 ? -4.905 6.120 -5.737 1.00 79.06 91 ILE A N 1
ATOM 689 C CA . ILE A 1 91 ? -5.977 6.252 -6.740 1.00 79.06 91 ILE A CA 1
ATOM 690 C C . ILE A 1 91 ? -7.308 5.719 -6.204 1.00 79.06 91 ILE A C 1
ATOM 692 O O . ILE A 1 91 ? -8.358 6.310 -6.448 1.00 79.06 91 ILE A O 1
ATOM 696 N N . MET A 1 92 ? -7.282 4.587 -5.498 1.00 84.44 92 MET A N 1
ATOM 697 C CA . MET A 1 92 ? -8.495 3.989 -4.937 1.00 84.44 92 MET A CA 1
ATOM 698 C C . MET A 1 92 ? -9.026 4.745 -3.721 1.00 84.44 92 MET A C 1
ATOM 700 O O . MET A 1 92 ? -10.229 4.734 -3.482 1.00 84.44 92 MET A O 1
ATOM 704 N N . GLY A 1 93 ? -8.138 5.348 -2.936 1.00 80.31 93 GLY A N 1
ATOM 705 C CA . GLY A 1 93 ? -8.401 5.671 -1.542 1.00 80.31 93 GLY A CA 1
ATOM 706 C C . GLY A 1 93 ? -8.103 4.472 -0.638 1.00 80.31 93 GLY A C 1
ATOM 707 O O . GLY A 1 93 ? -8.548 3.344 -0.863 1.00 80.31 93 GLY A O 1
ATOM 708 N N . ILE A 1 94 ? -7.328 4.716 0.420 1.00 78.69 94 ILE A N 1
ATOM 709 C CA . ILE A 1 94 ? -6.909 3.680 1.375 1.00 78.69 94 ILE A CA 1
ATOM 710 C C . ILE A 1 94 ? -8.090 3.101 2.183 1.00 78.69 94 ILE A C 1
ATOM 712 O O . ILE A 1 94 ? -8.020 1.970 2.663 1.00 78.69 94 ILE A O 1
ATOM 716 N N . ASP A 1 95 ? -9.177 3.861 2.318 1.00 77.00 95 ASP A N 1
ATOM 717 C CA . ASP A 1 95 ? -10.462 3.452 2.894 1.00 77.00 95 ASP A CA 1
ATOM 718 C C . ASP A 1 95 ? -11.187 2.434 2.003 1.00 77.00 95 ASP A C 1
ATOM 720 O O . ASP A 1 95 ? -11.684 1.416 2.489 1.00 77.00 95 ASP A O 1
ATOM 724 N N . GLN A 1 96 ? -11.132 2.631 0.685 1.00 84.56 96 GLN A N 1
ATOM 725 C CA . GLN A 1 96 ? -11.784 1.760 -0.296 1.00 84.56 96 GLN A CA 1
ATOM 726 C C . GLN A 1 96 ? -11.131 0.380 -0.438 1.00 84.56 96 GLN A C 1
ATOM 728 O O . GLN A 1 96 ? -11.748 -0.554 -0.951 1.00 84.56 96 GLN A O 1
ATOM 733 N N . ILE A 1 97 ? -9.903 0.196 0.057 1.00 88.44 97 ILE A N 1
ATOM 734 C CA . ILE A 1 97 ? -9.210 -1.104 0.037 1.00 88.44 97 ILE A CA 1
ATOM 735 C C . ILE A 1 97 ? -10.010 -2.184 0.775 1.00 88.44 97 ILE A C 1
ATOM 737 O O . ILE A 1 97 ? -10.029 -3.340 0.343 1.00 88.44 97 ILE A O 1
ATOM 741 N N . PHE A 1 98 ? -10.668 -1.823 1.879 1.00 85.75 98 PHE A N 1
ATOM 742 C CA . PHE A 1 98 ? -11.458 -2.761 2.674 1.00 85.75 98 PHE A CA 1
ATOM 743 C C . PHE A 1 98 ? -12.874 -2.974 2.119 1.00 85.75 98 PHE A C 1
ATOM 745 O O . PHE A 1 98 ? -13.451 -4.044 2.329 1.00 85.75 98 PHE A O 1
ATOM 752 N N . GLU A 1 99 ? -13.388 -2.017 1.345 1.00 83.75 99 GLU A N 1
ATOM 753 C CA . GLU A 1 99 ? -14.692 -2.086 0.671 1.00 83.75 99 GLU A CA 1
ATOM 754 C C . GLU A 1 99 ? -14.624 -2.831 -0.676 1.00 83.75 99 GLU A C 1
ATOM 756 O O . GLU A 1 99 ? -15.597 -3.466 -1.084 1.00 83.75 99 GLU A O 1
ATOM 761 N N . ALA A 1 100 ? -13.451 -2.871 -1.322 1.00 81.50 100 ALA A N 1
ATOM 762 C CA . ALA A 1 100 ? -13.201 -3.544 -2.606 1.00 81.50 100 ALA A CA 1
ATOM 763 C C . ALA A 1 100 ? -13.350 -5.083 -2.579 1.00 81.50 100 ALA A C 1
ATOM 765 O O . ALA A 1 100 ? -13.195 -5.758 -3.601 1.00 81.50 100 ALA A O 1
ATOM 766 N N . GLY A 1 101 ? -13.653 -5.655 -1.413 1.00 84.88 101 GLY A N 1
ATOM 767 C CA . GLY A 1 101 ? -13.963 -7.065 -1.228 1.00 84.88 101 GLY A CA 1
ATOM 768 C C . GLY A 1 101 ? -12.926 -7.805 -0.391 1.00 84.88 101 GLY A C 1
ATOM 769 O O . GLY A 1 101 ? -11.730 -7.515 -0.399 1.00 84.88 101 GLY A O 1
ATOM 770 N N . LYS A 1 102 ? -13.396 -8.835 0.319 1.00 87.31 102 LYS A N 1
ATOM 771 C CA . LYS A 1 102 ? -12.598 -9.588 1.295 1.00 87.31 102 LYS A CA 1
ATOM 772 C C . LYS A 1 102 ? -11.279 -10.108 0.712 1.00 87.31 102 LYS A C 1
ATOM 774 O O . LYS A 1 102 ? -10.227 -9.847 1.275 1.00 87.31 102 LYS A O 1
ATOM 779 N N . LEU A 1 103 ? -11.312 -10.808 -0.425 1.00 88.88 103 LEU A N 1
ATOM 780 C CA . LEU A 1 103 ? -10.096 -11.379 -1.019 1.00 88.88 103 LEU A CA 1
ATOM 781 C C . LEU A 1 103 ? -9.085 -10.296 -1.436 1.00 88.88 103 LEU A C 1
ATOM 783 O O . LEU A 1 103 ? -7.879 -10.495 -1.294 1.00 88.88 103 LEU A O 1
ATOM 787 N N . PHE A 1 104 ? -9.571 -9.159 -1.935 1.00 90.31 104 PHE A N 1
ATOM 788 C CA . PHE A 1 104 ? -8.736 -8.027 -2.329 1.00 90.31 104 PHE A CA 1
ATOM 789 C C . PHE A 1 104 ? -8.005 -7.458 -1.109 1.00 90.31 104 PHE A C 1
ATOM 791 O O . PHE A 1 104 ? -6.773 -7.410 -1.087 1.00 90.31 104 PHE A O 1
ATOM 798 N N . ALA A 1 105 ? -8.757 -7.142 -0.054 1.00 90.44 105 ALA A N 1
ATOM 799 C CA . ALA A 1 105 ? -8.233 -6.625 1.202 1.00 90.44 105 ALA A CA 1
ATOM 800 C C . ALA A 1 105 ? -7.238 -7.580 1.882 1.00 90.44 105 ALA A C 1
ATOM 802 O O . ALA A 1 105 ? -6.167 -7.156 2.317 1.00 90.44 105 ALA A O 1
ATOM 803 N N . GLU A 1 106 ? -7.549 -8.880 1.942 1.00 92.06 106 GLU A N 1
ATOM 804 C CA . GLU A 1 106 ? -6.679 -9.894 2.554 1.00 92.06 106 GLU A CA 1
ATOM 805 C C . GLU A 1 106 ? -5.329 -9.989 1.825 1.00 92.06 106 GLU A C 1
ATOM 807 O O . GLU A 1 106 ? -4.265 -10.008 2.462 1.00 92.06 106 GLU A O 1
ATOM 812 N N . ARG A 1 107 ? -5.350 -10.001 0.484 1.00 92.19 107 ARG A N 1
ATOM 813 C CA . ARG A 1 107 ? -4.126 -10.036 -0.330 1.00 92.19 107 ARG A CA 1
ATOM 814 C C . ARG A 1 107 ? -3.337 -8.731 -0.209 1.00 92.19 107 ARG A C 1
ATOM 816 O O . ARG A 1 107 ? -2.118 -8.793 -0.036 1.00 92.19 107 ARG A O 1
ATOM 823 N N . PHE A 1 108 ? -4.014 -7.582 -0.236 1.00 93.50 108 PHE A N 1
ATOM 824 C CA . PHE A 1 108 ? -3.388 -6.266 -0.078 1.00 93.50 108 PHE A CA 1
ATOM 825 C C . PHE A 1 108 ? -2.695 -6.127 1.277 1.00 93.50 108 PHE A C 1
ATOM 827 O O . PHE A 1 108 ? -1.492 -5.865 1.335 1.00 93.50 108 PHE A O 1
ATOM 834 N N . LEU A 1 109 ? -3.410 -6.415 2.367 1.00 93.38 109 LEU A N 1
ATOM 835 C CA . LEU A 1 109 ? -2.870 -6.339 3.721 1.00 93.38 109 LEU A CA 1
ATOM 836 C C . LEU A 1 109 ? -1.675 -7.281 3.918 1.00 93.38 109 LEU A C 1
ATOM 838 O O . LEU A 1 109 ? -0.676 -6.900 4.533 1.00 93.38 109 LEU A O 1
ATOM 842 N N . THR A 1 110 ? -1.743 -8.495 3.365 1.00 93.62 110 THR A N 1
ATOM 843 C CA . THR A 1 110 ? -0.632 -9.457 3.415 1.00 93.62 110 THR A CA 1
ATOM 844 C C . THR A 1 110 ? 0.605 -8.936 2.683 1.00 93.62 110 THR A C 1
ATOM 846 O O . THR A 1 110 ? 1.723 -9.085 3.183 1.00 93.62 110 THR A O 1
ATOM 849 N N . ALA A 1 111 ? 0.430 -8.342 1.500 1.00 93.88 111 ALA A N 1
ATOM 850 C CA . ALA A 1 111 ? 1.533 -7.802 0.712 1.00 93.88 111 ALA A CA 1
ATOM 851 C C . ALA A 1 111 ? 2.192 -6.609 1.413 1.00 93.88 111 ALA A C 1
ATOM 853 O O . ALA A 1 111 ? 3.404 -6.623 1.629 1.00 93.88 111 ALA A O 1
ATOM 854 N N . VAL A 1 112 ? 1.389 -5.642 1.862 1.00 94.94 112 VAL A N 1
ATOM 855 C CA . VAL A 1 112 ? 1.854 -4.456 2.596 1.00 94.94 112 VAL A CA 1
ATOM 856 C C . VAL A 1 112 ? 2.606 -4.845 3.868 1.00 94.94 112 VAL A C 1
ATOM 858 O O . VAL A 1 112 ? 3.691 -4.328 4.131 1.00 94.94 112 VAL A O 1
ATOM 861 N N . SER A 1 113 ? 2.088 -5.823 4.615 1.00 94.88 113 SER A N 1
ATOM 862 C CA . SER A 1 113 ? 2.741 -6.331 5.827 1.00 94.88 113 SER A CA 1
ATOM 863 C C . SER A 1 113 ? 4.131 -6.899 5.540 1.00 94.88 113 SER A C 1
ATOM 865 O O . SER A 1 113 ? 5.066 -6.651 6.294 1.00 94.88 113 SER A O 1
ATOM 867 N N . LYS A 1 114 ? 4.307 -7.626 4.432 1.00 94.00 114 LYS A N 1
ATOM 868 C CA . LYS A 1 114 ? 5.622 -8.155 4.034 1.00 94.00 114 LYS A CA 1
ATOM 869 C C . LYS A 1 114 ? 6.559 -7.051 3.557 1.00 94.00 114 LYS A C 1
ATOM 871 O O . LYS A 1 114 ? 7.727 -7.043 3.930 1.00 94.00 114 LYS A O 1
ATOM 876 N N . MET A 1 115 ? 6.041 -6.110 2.772 1.00 94.69 115 MET A N 1
ATOM 877 C CA . MET A 1 115 ? 6.809 -4.978 2.255 1.00 94.69 115 MET A CA 1
ATOM 878 C C . MET A 1 115 ? 7.361 -4.106 3.382 1.00 94.69 115 MET A C 1
ATOM 880 O O . MET A 1 115 ? 8.531 -3.740 3.346 1.00 94.69 115 MET A O 1
ATOM 884 N N . ALA A 1 116 ? 6.563 -3.835 4.419 1.00 95.50 116 ALA A N 1
ATOM 885 C CA . ALA A 1 116 ? 6.953 -2.983 5.545 1.00 95.50 116 ALA A CA 1
ATOM 886 C C . ALA A 1 116 ? 8.208 -3.475 6.299 1.00 95.50 116 ALA A C 1
ATOM 888 O O . ALA A 1 116 ? 8.887 -2.679 6.958 1.00 95.50 116 ALA A O 1
ATOM 889 N N . VAL A 1 117 ? 8.533 -4.768 6.178 1.00 94.75 117 VAL A N 1
ATOM 890 C CA . VAL A 1 117 ? 9.702 -5.430 6.782 1.00 94.75 117 VAL A CA 1
ATOM 891 C C . VAL A 1 117 ? 10.685 -5.996 5.745 1.00 94.75 117 VAL A C 1
ATOM 893 O O . VAL A 1 117 ? 11.559 -6.780 6.109 1.00 94.75 117 VAL A O 1
ATOM 896 N N . ASP A 1 118 ? 10.577 -5.617 4.465 1.00 96.19 118 ASP A N 1
ATOM 897 C CA . ASP A 1 118 ? 11.481 -6.088 3.401 1.00 96.19 118 ASP A CA 1
ATOM 898 C C . ASP A 1 118 ? 12.950 -5.715 3.683 1.00 96.19 118 ASP A C 1
ATOM 900 O O . ASP A 1 118 ? 13.253 -4.768 4.405 1.00 96.19 118 ASP A O 1
ATOM 904 N N . ALA A 1 119 ? 13.907 -6.431 3.096 1.00 93.75 119 ALA A N 1
ATOM 905 C CA . ALA A 1 119 ? 15.328 -6.108 3.230 1.00 93.75 119 ALA A CA 1
ATOM 906 C C . ALA A 1 119 ? 15.724 -4.815 2.485 1.00 93.75 119 ALA A C 1
ATOM 908 O O . ALA A 1 119 ? 16.639 -4.108 2.918 1.00 93.75 119 ALA A O 1
ATOM 909 N N . ALA A 1 120 ? 15.027 -4.468 1.401 1.00 94.31 120 ALA A N 1
ATOM 910 C CA . ALA A 1 120 ? 15.296 -3.269 0.614 1.00 94.31 120 ALA A CA 1
ATOM 911 C C . ALA A 1 120 ? 14.660 -2.018 1.263 1.00 94.31 120 ALA A C 1
ATOM 913 O O . ALA A 1 120 ? 13.454 -2.022 1.524 1.00 94.31 120 ALA A O 1
ATOM 914 N N . PRO A 1 121 ? 15.426 -0.932 1.507 1.00 93.56 121 PRO A N 1
ATOM 915 C CA . PRO A 1 121 ? 14.905 0.282 2.143 1.00 93.56 121 PRO A CA 1
ATOM 916 C C . PRO A 1 121 ? 13.713 0.908 1.415 1.00 93.56 121 PRO A C 1
ATOM 918 O O . PRO A 1 121 ? 12.756 1.311 2.065 1.00 93.56 121 PRO A O 1
ATOM 921 N N . ASP A 1 122 ? 13.756 0.932 0.085 1.00 90.38 122 ASP A N 1
ATOM 922 C CA . ASP A 1 122 ? 12.717 1.541 -0.749 1.00 90.38 122 ASP A CA 1
ATOM 923 C C . ASP A 1 122 ? 11.387 0.765 -0.683 1.00 90.38 122 ASP A C 1
ATOM 925 O O . ASP A 1 122 ? 10.312 1.330 -0.488 1.00 90.38 122 ASP A O 1
ATOM 929 N N . VAL A 1 123 ? 11.465 -0.572 -0.694 1.00 95.50 123 VAL A N 1
ATOM 930 C CA . VAL A 1 123 ? 10.299 -1.448 -0.489 1.00 95.50 123 VAL A CA 1
ATOM 931 C C . VAL A 1 123 ? 9.688 -1.221 0.894 1.00 95.50 123 VAL A C 1
ATOM 933 O O . VAL A 1 123 ? 8.467 -1.088 1.017 1.00 95.50 123 VAL A O 1
ATOM 936 N N . ARG A 1 124 ? 10.534 -1.142 1.934 1.00 95.75 124 ARG A N 1
ATOM 937 C CA . ARG A 1 124 ? 10.078 -0.853 3.301 1.00 95.75 124 ARG A CA 1
ATOM 938 C C . ARG A 1 124 ? 9.387 0.485 3.397 1.00 95.75 124 ARG A C 1
ATOM 940 O O . ARG A 1 124 ? 8.357 0.559 4.051 1.00 95.75 124 ARG A O 1
ATOM 947 N N . HIS A 1 125 ? 9.944 1.516 2.776 1.00 92.69 125 HIS A N 1
ATOM 948 C CA . HIS A 1 125 ? 9.394 2.862 2.820 1.00 92.69 125 HIS A CA 1
ATOM 949 C C . HIS A 1 125 ? 7.936 2.881 2.336 1.00 92.69 125 HIS A C 1
ATOM 951 O O . HIS A 1 125 ? 7.041 3.246 3.100 1.00 92.69 125 HIS A O 1
ATOM 957 N N . HIS A 1 126 ? 7.678 2.362 1.134 1.00 93.12 126 HIS A N 1
ATOM 958 C CA . HIS A 1 126 ? 6.321 2.253 0.595 1.00 93.12 126 HIS A CA 1
ATOM 959 C C . HIS A 1 126 ? 5.414 1.339 1.433 1.00 93.12 126 HIS A C 1
ATOM 961 O O . HIS A 1 126 ? 4.266 1.683 1.713 1.00 93.12 126 HIS A O 1
ATOM 967 N N . GLY A 1 127 ? 5.927 0.189 1.884 1.00 94.94 127 GLY A N 1
ATOM 968 C CA . GLY A 1 127 ? 5.168 -0.724 2.740 1.00 94.94 127 GLY A CA 1
ATOM 969 C C . GLY A 1 127 ? 4.761 -0.104 4.078 1.00 94.94 127 GLY A C 1
ATOM 970 O O . GLY A 1 127 ? 3.657 -0.347 4.555 1.00 94.94 127 GLY A O 1
ATOM 971 N N . GLN A 1 128 ? 5.621 0.715 4.681 1.00 93.94 128 GLN A N 1
ATOM 972 C CA . GLN A 1 128 ? 5.355 1.368 5.963 1.00 93.94 128 GLN A CA 1
ATOM 973 C C . GLN A 1 128 ? 4.310 2.479 5.835 1.00 93.94 128 GLN A C 1
ATOM 975 O O . GLN A 1 128 ? 3.418 2.537 6.680 1.00 93.94 128 GLN A O 1
ATOM 980 N N . ILE A 1 129 ? 4.359 3.283 4.767 1.00 88.38 129 ILE A N 1
ATOM 981 C CA . ILE A 1 129 ? 3.340 4.309 4.485 1.00 88.38 129 ILE A CA 1
ATOM 982 C C . ILE A 1 129 ? 1.964 3.659 4.303 1.00 88.38 129 ILE A C 1
ATOM 984 O O . ILE A 1 129 ? 1.003 4.029 4.978 1.00 88.38 129 ILE A O 1
ATOM 988 N N . LEU A 1 130 ? 1.878 2.624 3.463 1.00 93.12 130 LEU A N 1
ATOM 989 C CA . LEU A 1 130 ? 0.631 1.888 3.248 1.00 93.12 130 LEU A CA 1
ATOM 990 C C . LEU A 1 130 ? 0.114 1.242 4.534 1.00 93.12 130 LEU A C 1
ATOM 992 O O . LEU A 1 130 ? -1.069 1.346 4.850 1.00 93.12 130 LEU A O 1
ATOM 996 N N . LEU A 1 131 ? 0.994 0.593 5.301 1.00 93.94 131 LEU A N 1
ATOM 997 C CA . LEU A 1 131 ? 0.621 -0.044 6.563 1.00 93.94 131 LEU A CA 1
ATOM 998 C C . LEU A 1 131 ? 0.067 0.978 7.558 1.00 93.94 131 LEU A C 1
ATOM 1000 O O . LEU A 1 131 ? -0.901 0.690 8.261 1.00 93.94 131 LEU A O 1
ATOM 1004 N N . GLN A 1 132 ? 0.671 2.162 7.606 1.00 88.25 132 GLN A N 1
ATOM 1005 C CA . GLN A 1 132 ? 0.201 3.261 8.431 1.00 88.25 132 GLN A CA 1
ATOM 1006 C C . GLN A 1 132 ? -1.186 3.737 7.986 1.00 88.25 132 GLN A C 1
ATOM 1008 O O . GLN A 1 132 ? -2.080 3.836 8.823 1.00 88.25 132 GLN A O 1
ATOM 1013 N N . GLY A 1 133 ? -1.388 3.973 6.687 1.00 83.38 133 GLY A N 1
ATOM 1014 C CA . GLY A 1 133 ? -2.682 4.383 6.135 1.00 83.38 133 GLY A CA 1
ATOM 1015 C C . GLY A 1 133 ? -3.795 3.370 6.422 1.00 83.38 133 GLY A C 1
ATOM 1016 O O . GLY A 1 133 ? -4.886 3.746 6.855 1.00 83.38 133 GLY A O 1
ATOM 1017 N N . LEU A 1 134 ? -3.497 2.075 6.271 1.00 87.31 134 LEU A N 1
ATOM 1018 C CA . LEU A 1 134 ? -4.425 0.996 6.613 1.00 87.31 134 LEU A CA 1
ATOM 1019 C C . LEU A 1 134 ? -4.737 0.971 8.112 1.00 87.31 134 LEU A C 1
ATOM 1021 O O . LEU A 1 134 ? -5.890 0.774 8.479 1.00 87.31 134 LEU A O 1
ATOM 1025 N N . ALA A 1 135 ? -3.749 1.206 8.980 1.00 85.50 135 ALA A N 1
ATOM 1026 C CA . ALA A 1 135 ? -3.933 1.164 10.432 1.00 85.50 135 ALA A CA 1
ATOM 1027 C C . ALA A 1 135 ? -4.925 2.212 10.973 1.00 85.50 135 ALA A C 1
ATOM 1029 O O . ALA A 1 135 ? -5.432 2.044 12.083 1.00 85.50 135 ALA A O 1
ATOM 1030 N N . TYR A 1 136 ? -5.231 3.261 10.201 1.00 81.00 136 TYR A N 1
ATOM 1031 C CA . TYR A 1 136 ? -6.248 4.262 10.544 1.00 81.00 136 TYR A CA 1
ATOM 1032 C C . TYR A 1 136 ? -7.689 3.857 10.188 1.00 81.00 136 TYR A C 1
ATOM 1034 O O . TYR A 1 136 ?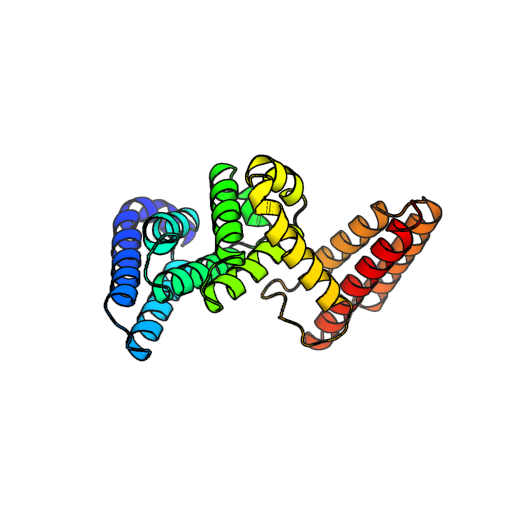 -8.631 4.539 10.608 1.00 81.00 136 TYR A O 1
ATOM 1042 N N . GLN A 1 137 ? -7.885 2.769 9.439 1.00 78.69 137 GLN A N 1
ATOM 1043 C CA . GLN A 1 137 ? -9.214 2.289 9.048 1.00 78.69 137 GLN A CA 1
ATOM 1044 C C . GLN A 1 137 ? -9.860 1.443 10.149 1.00 78.69 137 GLN A C 1
ATOM 1046 O O . GLN A 1 137 ? -9.177 0.747 10.905 1.00 78.69 137 GLN A O 1
ATOM 1051 N N . ASN A 1 138 ? -11.193 1.473 10.241 1.00 72.00 138 ASN A N 1
ATOM 1052 C CA . ASN A 1 138 ? -11.918 0.796 11.326 1.00 72.00 138 ASN A CA 1
ATOM 1053 C C . ASN A 1 138 ? -11.805 -0.738 11.209 1.00 72.00 138 ASN A C 1
ATOM 1055 O O . ASN A 1 138 ? -11.738 -1.454 12.209 1.00 72.00 138 ASN A O 1
ATOM 1059 N N . GLU A 1 139 ? -11.744 -1.236 9.977 1.00 81.62 139 GLU A N 1
ATOM 1060 C CA . GLU A 1 139 ? -11.742 -2.648 9.600 1.00 81.62 139 GLU A CA 1
ATOM 1061 C C . GLU A 1 139 ? -10.363 -3.291 9.802 1.00 81.62 139 GLU A C 1
ATOM 1063 O O . GLU A 1 139 ? -10.250 -4.521 9.879 1.00 81.62 139 GLU A O 1
ATOM 1068 N N . PHE A 1 140 ? -9.311 -2.472 9.937 1.00 84.38 140 PHE A N 1
ATOM 1069 C CA . PHE A 1 140 ? -7.930 -2.935 10.008 1.00 84.38 140 PHE A CA 1
ATOM 1070 C C . PHE A 1 140 ? -7.701 -3.899 11.161 1.00 84.38 140 PHE A C 1
ATOM 1072 O O . PHE A 1 140 ? -7.166 -4.976 10.938 1.00 84.38 140 PHE A O 1
ATOM 1079 N N . SER A 1 141 ? -8.124 -3.562 12.383 1.00 81.00 141 SER A N 1
ATOM 1080 C CA . SER A 1 141 ? -7.861 -4.398 13.566 1.00 81.00 141 SER A CA 1
ATOM 1081 C C . SER A 1 141 ? -8.454 -5.806 13.417 1.00 81.00 141 SER A C 1
ATOM 1083 O O . SER A 1 141 ? -7.780 -6.809 13.673 1.00 81.00 141 SER A O 1
ATOM 1085 N N . ALA A 1 142 ? -9.692 -5.892 12.917 1.00 84.75 142 ALA A N 1
ATOM 1086 C CA . ALA A 1 142 ? -10.378 -7.161 12.697 1.00 84.75 142 ALA A CA 1
ATOM 1087 C C . ALA A 1 142 ? -9.680 -8.006 11.619 1.00 84.75 142 ALA A C 1
ATOM 1089 O O . ALA A 1 142 ? -9.437 -9.200 11.819 1.00 84.75 142 ALA A O 1
ATOM 1090 N N . MET A 1 143 ? -9.302 -7.395 10.492 1.00 85.19 143 MET A N 1
ATOM 1091 C CA . MET A 1 143 ? -8.588 -8.104 9.427 1.00 85.19 143 MET A CA 1
ATOM 1092 C C . MET A 1 143 ? -7.156 -8.463 9.809 1.00 85.19 143 MET A C 1
ATOM 1094 O O . MET A 1 143 ? -6.702 -9.569 9.539 1.00 85.19 143 MET A O 1
ATOM 1098 N N . TRP A 1 144 ? -6.452 -7.578 10.497 1.00 86.69 144 TRP A N 1
ATOM 1099 C CA . TRP A 1 144 ? -5.095 -7.792 10.977 1.00 86.69 144 TRP A CA 1
ATOM 1100 C C . TRP A 1 144 ? -4.979 -9.056 11.824 1.00 86.69 144 TRP A C 1
ATOM 1102 O O . TRP A 1 144 ? -4.113 -9.903 11.585 1.00 86.69 144 TRP A O 1
ATOM 1112 N N . VAL A 1 145 ? -5.893 -9.214 12.787 1.00 87.69 145 VAL A N 1
ATOM 1113 C CA . VAL A 1 145 ? -5.924 -10.378 13.681 1.00 87.69 145 VAL A CA 1
ATOM 1114 C C . VAL A 1 145 ? -6.284 -11.664 12.934 1.00 87.69 145 VAL A C 1
ATOM 1116 O O . VAL A 1 145 ? -5.859 -12.750 13.332 1.00 87.69 145 VAL A O 1
ATOM 1119 N N . LYS A 1 146 ? -7.028 -11.560 11.838 1.00 90.19 146 LYS A N 1
ATOM 1120 C CA . LYS A 1 146 ? -7.426 -12.711 11.032 1.00 90.19 146 LYS A CA 1
ATOM 1121 C C . LYS A 1 146 ? -6.346 -13.159 10.047 1.00 90.19 146 LYS A C 1
ATOM 1123 O O . LYS A 1 146 ? -6.185 -14.355 9.831 1.00 90.19 146 LYS A O 1
ATOM 1128 N N . ILE A 1 147 ? -5.637 -12.212 9.437 1.00 89.88 147 ILE A N 1
ATOM 1129 C CA . ILE A 1 147 ? -4.807 -12.461 8.249 1.00 89.88 147 ILE A CA 1
ATOM 1130 C C . ILE A 1 147 ? -3.326 -12.583 8.581 1.00 89.88 147 ILE A C 1
ATOM 1132 O O . ILE A 1 147 ? -2.639 -13.430 8.013 1.00 89.88 147 ILE A O 1
ATOM 1136 N N . ILE A 1 148 ? -2.816 -11.771 9.508 1.00 89.00 148 ILE A N 1
ATOM 1137 C CA . ILE A 1 148 ? -1.380 -11.730 9.799 1.00 89.00 148 ILE A CA 1
ATOM 1138 C C . ILE A 1 148 ? -1.071 -12.664 10.973 1.00 89.00 148 ILE A C 1
ATOM 1140 O O . ILE A 1 148 ? -1.631 -12.455 12.047 1.00 89.00 148 ILE A O 1
ATOM 1144 N N . PRO A 1 149 ? -0.189 -13.671 10.846 1.00 88.25 149 PRO A N 1
ATOM 1145 C CA . PRO A 1 149 ? 0.185 -14.546 11.960 1.00 88.25 149 PRO A CA 1
ATOM 1146 C C . PRO A 1 149 ? 0.818 -13.775 13.123 1.00 88.25 149 PRO A C 1
ATOM 1148 O O . PRO A 1 149 ? 1.555 -12.818 12.905 1.00 88.25 149 PRO A O 1
ATOM 1151 N N . MET A 1 150 ? 0.601 -14.218 14.367 1.00 82.38 150 MET A N 1
ATOM 1152 C CA . MET A 1 150 ? 1.092 -13.518 15.569 1.00 82.38 150 MET A CA 1
ATOM 1153 C C . MET A 1 150 ? 2.598 -13.207 15.521 1.00 82.38 150 MET A C 1
ATOM 1155 O O . MET A 1 150 ? 3.000 -12.091 15.845 1.00 82.38 150 MET A O 1
ATOM 1159 N N . LYS A 1 151 ? 3.414 -14.162 15.057 1.00 84.12 151 LYS A N 1
ATOM 1160 C CA . LYS A 1 151 ? 4.871 -14.007 14.903 1.00 84.12 151 LYS A CA 1
ATOM 1161 C C . LYS A 1 151 ? 5.266 -12.829 14.001 1.00 84.12 151 LYS A C 1
ATOM 1163 O O . LYS A 1 151 ? 6.246 -12.148 14.282 1.00 84.12 151 LYS A O 1
ATOM 1168 N N . ASP A 1 152 ? 4.466 -12.552 12.973 1.00 86.00 152 ASP A N 1
ATOM 1169 C CA . ASP A 1 152 ? 4.744 -11.517 11.978 1.00 86.00 152 ASP A CA 1
ATOM 1170 C C . ASP A 1 152 ? 4.218 -10.145 12.442 1.00 86.00 152 ASP A C 1
ATOM 1172 O O . ASP A 1 152 ? 4.667 -9.108 11.959 1.00 86.00 152 ASP A O 1
ATOM 1176 N N . ARG A 1 153 ? 3.314 -10.107 13.435 1.00 88.69 153 ARG A N 1
ATOM 1177 C CA . ARG A 1 153 ? 2.752 -8.856 13.976 1.00 88.69 153 ARG A CA 1
ATOM 1178 C C . ARG A 1 153 ? 3.747 -8.068 14.811 1.00 88.69 153 ARG A C 1
ATOM 1180 O O . ARG A 1 153 ? 3.704 -6.845 14.780 1.00 88.69 153 ARG A O 1
ATOM 1187 N N . VAL A 1 154 ? 4.620 -8.741 15.559 1.00 87.94 154 VAL A N 1
ATOM 1188 C CA . VAL A 1 154 ? 5.558 -8.097 16.496 1.00 87.94 154 VAL A CA 1
ATOM 1189 C C . VAL A 1 154 ? 6.433 -7.028 15.822 1.00 87.94 154 VAL A C 1
ATOM 1191 O O . VAL A 1 154 ? 6.456 -5.897 16.314 1.00 87.94 154 VAL A O 1
ATOM 1194 N N . PRO A 1 155 ? 7.143 -7.305 14.707 1.00 90.12 155 PRO A N 1
ATOM 1195 C CA . PRO A 1 155 ? 7.930 -6.270 14.035 1.00 90.12 155 PRO A CA 1
ATOM 1196 C C . PRO A 1 155 ? 7.050 -5.139 13.488 1.00 90.12 155 PRO A C 1
ATOM 1198 O O . PRO A 1 155 ? 7.407 -3.971 13.609 1.00 90.12 155 PRO A O 1
ATOM 1201 N N . LEU A 1 156 ? 5.872 -5.463 12.957 1.00 91.06 156 LEU A N 1
ATOM 1202 C CA . LEU A 1 156 ? 4.962 -4.482 12.367 1.00 91.06 156 LEU A CA 1
ATOM 1203 C C . LEU A 1 156 ? 4.348 -3.547 13.418 1.00 91.06 156 LEU A C 1
ATOM 1205 O O . LEU A 1 156 ? 4.253 -2.343 13.195 1.00 91.06 156 LEU A O 1
ATOM 1209 N N . GLN A 1 157 ? 4.015 -4.068 14.599 1.00 87.31 157 GLN A N 1
ATOM 1210 C CA . GLN A 1 157 ? 3.558 -3.275 15.741 1.00 87.31 157 GLN A CA 1
ATOM 1211 C C . GLN A 1 157 ? 4.633 -2.296 16.214 1.00 87.31 157 GLN A C 1
ATOM 1213 O O . GLN A 1 157 ? 4.316 -1.142 16.491 1.00 87.31 157 GLN A O 1
ATOM 1218 N N . LYS A 1 158 ? 5.907 -2.712 16.247 1.00 87.88 158 LYS A N 1
ATOM 1219 C CA . LYS A 1 158 ? 7.023 -1.806 16.567 1.00 87.88 158 LYS A CA 1
ATOM 1220 C C . LYS A 1 158 ? 7.149 -0.677 15.544 1.00 87.88 158 LYS A C 1
ATOM 1222 O O . LYS A 1 158 ? 7.399 0.461 15.934 1.00 87.88 158 LYS A O 1
ATOM 1227 N N . ILE A 1 159 ? 6.955 -0.968 14.254 1.00 88.56 159 ILE A N 1
ATOM 1228 C CA . ILE A 1 159 ? 6.954 0.052 13.194 1.00 88.56 159 ILE A CA 1
ATOM 1229 C C . ILE A 1 159 ? 5.790 1.027 13.409 1.00 88.56 159 ILE A C 1
ATOM 1231 O O . ILE A 1 159 ? 6.028 2.229 13.485 1.00 88.56 159 ILE A O 1
ATOM 1235 N N . LEU A 1 160 ? 4.561 0.534 13.590 1.00 84.88 160 LEU A N 1
ATOM 1236 C CA . LEU A 1 160 ? 3.386 1.376 13.852 1.00 84.88 160 LEU A CA 1
ATOM 1237 C C . LEU A 1 160 ? 3.566 2.247 15.105 1.00 84.88 160 LEU A C 1
ATOM 1239 O O . LEU A 1 160 ? 3.265 3.439 15.081 1.00 84.88 160 LEU A O 1
ATOM 1243 N N . GLN A 1 161 ? 4.128 1.687 16.178 1.00 80.56 161 GLN A N 1
ATOM 1244 C CA . GLN A 1 161 ? 4.432 2.424 17.402 1.00 80.56 161 GLN A CA 1
ATOM 1245 C C . GLN A 1 161 ? 5.501 3.502 17.172 1.00 80.56 161 GLN A C 1
ATOM 1247 O O . GLN A 1 161 ? 5.342 4.632 17.632 1.00 80.56 161 GLN A O 1
ATOM 1252 N N . LYS A 1 162 ? 6.579 3.187 16.443 1.00 78.69 162 LYS A N 1
ATOM 1253 C CA . LYS A 1 162 ? 7.630 4.155 16.095 1.00 78.69 162 LYS A CA 1
ATOM 1254 C C . LYS A 1 162 ? 7.070 5.300 15.252 1.00 78.69 162 LYS A C 1
ATOM 1256 O O . LYS A 1 162 ? 7.355 6.456 15.542 1.00 78.69 162 LYS A O 1
ATOM 1261 N N . MET A 1 163 ? 6.262 4.988 14.241 1.00 72.12 163 MET A N 1
ATOM 1262 C CA . MET A 1 163 ? 5.639 5.996 13.379 1.00 72.12 163 MET A CA 1
ATOM 1263 C C . MET A 1 163 ? 4.690 6.896 14.178 1.00 72.12 163 MET A C 1
ATOM 1265 O O . MET A 1 163 ? 4.762 8.116 14.052 1.00 72.12 163 MET A O 1
ATOM 1269 N N . ARG A 1 164 ? 3.905 6.319 15.098 1.00 64.56 164 ARG A N 1
ATOM 1270 C CA . ARG A 1 164 ? 3.078 7.081 16.045 1.00 64.56 164 ARG A CA 1
ATOM 1271 C C . ARG A 1 164 ? 3.910 8.001 16.944 1.00 64.56 164 ARG A C 1
ATOM 1273 O O . ARG A 1 164 ? 3.553 9.155 17.133 1.00 64.56 164 ARG A O 1
ATOM 1280 N N . HIS A 1 165 ? 5.050 7.539 17.458 1.00 56.69 165 HIS A N 1
ATOM 1281 C CA . HIS A 1 165 ? 5.942 8.385 18.259 1.00 56.69 165 HIS A CA 1
ATOM 1282 C C . HIS A 1 165 ? 6.619 9.504 17.454 1.00 56.69 165 HIS A C 1
ATOM 1284 O O . HIS A 1 165 ? 6.811 10.596 17.989 1.00 56.69 165 HIS A O 1
ATOM 1290 N N . ASN A 1 166 ? 6.947 9.276 16.182 1.00 52.75 166 ASN A N 1
ATOM 1291 C CA . ASN A 1 166 ? 7.533 10.305 15.320 1.00 52.75 166 ASN A CA 1
ATOM 1292 C C . ASN A 1 166 ? 6.542 11.447 15.035 1.00 52.75 166 ASN A C 1
ATOM 1294 O O . ASN A 1 166 ? 6.940 12.608 15.084 1.00 52.75 166 ASN A O 1
ATOM 1298 N N . LEU A 1 167 ? 5.248 11.135 14.876 1.00 49.06 167 LEU A N 1
ATOM 1299 C CA . LEU A 1 167 ? 4.171 12.135 14.797 1.00 49.06 167 LEU A CA 1
ATOM 1300 C C . LEU A 1 167 ? 4.093 13.017 16.060 1.00 49.06 167 LEU A C 1
ATOM 1302 O O . LEU A 1 167 ? 3.771 14.196 15.972 1.00 49.06 167 LEU A O 1
ATOM 1306 N N . THR A 1 168 ? 4.447 12.480 17.235 1.00 40.69 168 THR A N 1
ATOM 1307 C CA . THR A 1 168 ? 4.404 13.223 18.513 1.00 40.69 168 THR A CA 1
ATOM 1308 C C . THR A 1 168 ? 5.641 14.080 18.816 1.00 40.69 168 THR A C 1
ATOM 1310 O O . THR A 1 168 ? 5.605 14.862 19.763 1.00 40.69 168 THR A O 1
ATOM 1313 N N . LYS A 1 169 ? 6.747 13.945 18.063 1.00 37.88 169 LYS A N 1
ATOM 1314 C CA . LYS A 1 169 ? 8.041 14.595 18.377 1.00 37.88 169 LYS A CA 1
ATOM 1315 C C . LYS A 1 169 ? 8.492 15.692 17.402 1.00 37.88 169 LYS A C 1
ATOM 1317 O O . LYS A 1 169 ? 9.616 16.164 17.534 1.00 37.88 169 LYS A O 1
ATOM 1322 N N . GLY A 1 170 ? 7.655 16.125 16.457 1.00 39.59 170 GLY A N 1
ATOM 1323 C CA . GLY A 1 170 ? 7.962 17.277 15.589 1.00 39.59 170 GLY A CA 1
ATOM 1324 C C . GLY A 1 170 ? 9.204 17.117 14.693 1.00 39.59 170 GLY A C 1
ATOM 1325 O O . GLY A 1 170 ? 9.729 18.109 14.200 1.00 39.59 170 GLY A O 1
ATOM 1326 N N . GLY A 1 171 ? 9.695 15.890 14.490 1.00 30.81 171 GLY A N 1
ATOM 1327 C CA . GLY A 1 171 ? 10.840 15.591 13.630 1.00 30.81 171 GLY A CA 1
ATOM 1328 C C . GLY A 1 171 ? 10.373 15.104 12.263 1.00 30.81 171 GLY A C 1
ATOM 1329 O O . GLY A 1 171 ? 9.729 14.063 12.189 1.00 30.81 171 GLY A O 1
ATOM 1330 N N . THR A 1 172 ? 10.692 15.879 11.224 1.00 35.59 172 THR A N 1
ATOM 1331 C CA . THR A 1 172 ? 10.585 15.583 9.782 1.00 35.59 172 THR A CA 1
ATOM 1332 C C . THR A 1 172 ? 9.410 14.679 9.400 1.00 35.59 172 THR A C 1
ATOM 1334 O O . THR A 1 172 ? 9.510 13.453 9.337 1.00 35.59 172 THR A O 1
ATOM 1337 N N . MET A 1 173 ? 8.281 15.332 9.137 1.00 34.94 173 MET A N 1
ATOM 1338 C CA . MET A 1 173 ? 7.041 14.725 8.672 1.00 34.94 173 MET A CA 1
ATOM 1339 C C . MET A 1 173 ? 7.283 14.006 7.341 1.00 34.94 173 MET A C 1
ATOM 1341 O O . MET A 1 173 ? 7.517 14.639 6.314 1.00 34.94 173 MET A O 1
ATOM 1345 N N . LEU A 1 174 ? 7.203 12.675 7.354 1.00 32.72 174 LEU A N 1
ATOM 1346 C CA . LEU A 1 174 ? 6.813 11.948 6.154 1.00 32.72 174 LEU A CA 1
ATOM 1347 C C . LEU A 1 174 ? 5.395 12.417 5.830 1.00 32.72 174 LEU A C 1
ATOM 1349 O O . LEU A 1 174 ? 4.545 12.348 6.725 1.00 32.72 174 LEU A O 1
ATOM 1353 N N . PRO A 1 175 ? 5.136 12.930 4.618 1.00 35.06 175 PRO A N 1
ATOM 1354 C CA . PRO A 1 175 ? 3.787 13.287 4.246 1.00 35.06 175 PRO A CA 1
ATOM 1355 C C . PRO A 1 175 ? 2.962 12.018 4.419 1.00 35.06 175 PRO A C 1
ATOM 1357 O O . PRO A 1 175 ? 3.283 10.970 3.860 1.00 35.06 175 PRO A O 1
ATOM 1360 N N . LEU A 1 176 ? 1.918 12.094 5.239 1.00 40.31 176 LEU A N 1
ATOM 1361 C CA . LEU A 1 176 ? 0.751 11.266 5.001 1.00 40.31 176 LEU A CA 1
ATOM 1362 C C . LEU A 1 176 ? 0.299 11.672 3.594 1.00 40.31 176 LEU A C 1
ATOM 1364 O O . LEU A 1 176 ? -0.331 12.708 3.408 1.00 40.31 176 LEU A O 1
ATOM 1368 N N . VAL A 1 177 ? 0.822 10.943 2.608 1.00 36.47 177 VAL A N 1
ATOM 1369 C CA . VAL A 1 177 ? 0.653 11.183 1.182 1.00 36.47 177 VAL A CA 1
ATOM 1370 C C . VAL A 1 177 ? -0.841 11.163 0.872 1.00 36.47 177 VAL A C 1
ATOM 1372 O O . VAL A 1 177 ? -1.571 10.274 1.303 1.00 36.47 177 VAL A O 1
ATOM 1375 N N . GLY A 1 178 ? -1.284 12.178 0.134 1.00 38.06 178 GLY A N 1
ATOM 1376 C CA . GLY A 1 178 ? -2.356 12.051 -0.853 1.00 38.06 178 GLY A CA 1
ATOM 1377 C C . GLY A 1 178 ? -3.800 12.157 -0.372 1.00 38.06 178 GLY A C 1
ATOM 1378 O O . GLY A 1 178 ? -4.646 12.562 -1.161 1.00 38.06 178 GLY A O 1
ATOM 1379 N N . ALA A 1 179 ? -4.112 11.872 0.891 1.00 40.81 179 ALA A N 1
ATOM 1380 C CA . ALA A 1 179 ? -5.448 12.138 1.414 1.00 40.81 179 ALA A CA 1
ATOM 1381 C C . ALA A 1 179 ? -5.470 13.519 2.072 1.00 40.81 179 ALA A C 1
ATOM 1383 O O . ALA A 1 179 ? -5.263 13.647 3.281 1.00 40.81 179 ALA A O 1
ATOM 1384 N N . GLU A 1 180 ? -5.743 14.562 1.287 1.00 46.41 180 GLU A N 1
ATOM 1385 C CA . GLU A 1 180 ? -6.320 15.783 1.844 1.00 46.41 180 GLU A CA 1
ATOM 1386 C C . GLU A 1 180 ? -7.586 15.375 2.601 1.00 46.41 180 GLU A C 1
ATOM 1388 O O . GLU A 1 180 ? -8.637 15.137 2.002 1.00 46.41 180 GLU A O 1
ATOM 1393 N N . LEU A 1 181 ? -7.474 15.203 3.922 1.00 51.16 181 LEU A N 1
ATOM 1394 C CA . LEU A 1 181 ? -8.629 14.953 4.766 1.00 51.16 181 LEU A CA 1
ATOM 1395 C C . LEU A 1 181 ? -9.520 16.175 4.625 1.00 51.16 181 LEU A C 1
ATOM 1397 O O . LEU A 1 181 ? -9.266 17.217 5.230 1.00 51.16 181 LEU A O 1
ATOM 1401 N N . LYS A 1 182 ? -10.571 16.037 3.816 1.00 63.88 182 LYS A N 1
ATOM 1402 C CA . LYS A 1 182 ? -11.550 17.102 3.629 1.00 63.88 182 LYS A CA 1
ATOM 1403 C C . LYS A 1 182 ? -12.098 17.480 5.009 1.00 63.88 182 LYS A C 1
ATOM 1405 O O . LYS A 1 182 ? -12.225 16.590 5.860 1.00 63.88 182 LYS A O 1
ATOM 1410 N N . PRO A 1 183 ? -12.493 18.741 5.247 1.00 66.06 183 PRO A N 1
ATOM 1411 C CA . PRO A 1 183 ? -12.947 19.204 6.563 1.00 66.06 183 PRO A CA 1
ATOM 1412 C C . PRO A 1 183 ? -13.958 18.259 7.239 1.00 66.06 183 PRO A C 1
ATOM 1414 O O . PRO A 1 183 ? -13.864 17.953 8.428 1.00 66.06 183 PRO A O 1
ATOM 1417 N N . VAL A 1 184 ? -14.873 17.680 6.455 1.00 66.75 184 VAL A N 1
ATOM 1418 C CA . VAL A 1 184 ? -15.875 16.706 6.918 1.00 66.75 184 VAL A CA 1
ATOM 1419 C C . VAL A 1 184 ? -15.262 15.373 7.390 1.00 66.75 184 VAL A C 1
ATOM 1421 O O . VAL A 1 184 ? -15.770 14.755 8.332 1.00 66.75 184 VAL A O 1
ATOM 1424 N N . GLN A 1 185 ? -14.192 14.895 6.750 1.00 67.44 185 GLN A N 1
ATOM 1425 C CA . GLN A 1 185 ? -13.479 13.670 7.136 1.00 67.44 185 GLN A CA 1
ATOM 1426 C C . GLN A 1 185 ? -12.690 13.877 8.434 1.00 67.44 185 GLN A C 1
ATOM 1428 O O . GLN A 1 185 ? -12.777 13.032 9.333 1.00 67.44 185 GLN A O 1
ATOM 1433 N N . LEU A 1 186 ? -12.008 15.022 8.574 1.00 77.88 186 LEU A N 1
ATOM 1434 C CA . LEU A 1 186 ? -11.355 15.422 9.823 1.00 77.88 186 LEU A CA 1
ATOM 1435 C C . LEU A 1 186 ? -12.375 15.494 10.966 1.00 77.88 186 LEU A C 1
ATOM 1437 O O . LEU A 1 186 ? -12.189 14.870 12.010 1.00 77.88 186 LEU A O 1
ATOM 1441 N N . TYR A 1 187 ? -13.500 16.176 10.748 1.00 77.56 187 TYR A N 1
ATOM 1442 C CA . TYR A 1 187 ? -14.560 16.309 11.746 1.00 77.56 187 TYR A CA 1
ATOM 1443 C C . TYR A 1 187 ? -15.078 14.945 12.235 1.00 77.56 187 TYR A C 1
ATOM 1445 O O . TYR A 1 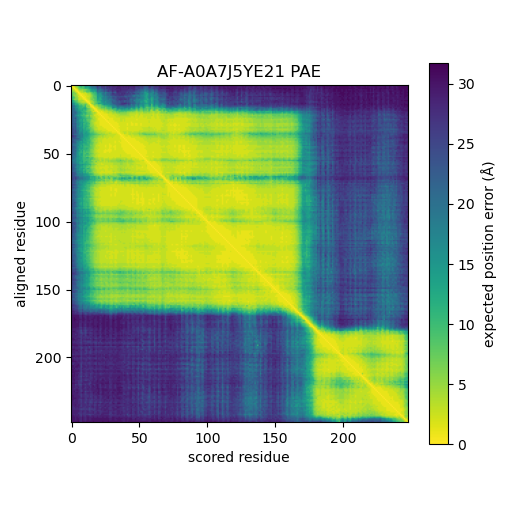187 ? -15.172 14.690 13.440 1.00 77.56 187 TYR A O 1
ATOM 1453 N N . ARG A 1 188 ? -15.337 14.010 11.308 1.00 76.19 188 ARG A N 1
ATOM 1454 C CA . ARG A 1 188 ? -15.725 12.630 11.649 1.00 76.19 188 ARG A CA 1
ATOM 1455 C C . ARG A 1 188 ? -14.634 11.885 12.419 1.00 76.19 188 ARG A C 1
ATOM 1457 O O . ARG A 1 188 ? -14.960 11.109 13.318 1.00 76.19 188 ARG A O 1
ATOM 1464 N N . HIS A 1 189 ? -13.360 12.078 12.081 1.00 76.88 189 HIS A N 1
ATOM 1465 C CA . HIS A 1 189 ? -12.238 11.474 12.805 1.00 76.88 189 HIS A CA 1
ATOM 1466 C C . HIS A 1 189 ? -12.169 11.966 14.259 1.00 76.88 189 HIS A C 1
ATOM 1468 O O . HIS A 1 189 ? -12.191 11.152 15.181 1.00 76.88 189 HIS A O 1
ATOM 1474 N N . LEU A 1 190 ? -12.213 13.278 14.482 1.00 80.38 190 LEU A N 1
ATOM 1475 C CA . LEU A 1 190 ? -12.128 13.866 15.822 1.00 80.38 190 LEU A CA 1
ATOM 1476 C C . LEU A 1 190 ? -13.307 13.451 16.721 1.00 80.38 190 LEU A C 1
ATOM 1478 O O . LEU A 1 190 ? -13.129 13.149 17.906 1.00 80.38 190 LEU A O 1
ATOM 1482 N N . LEU A 1 191 ? -14.519 13.360 16.160 1.00 81.06 191 LEU A N 1
ATOM 1483 C CA . LEU A 1 191 ? -15.682 12.846 16.891 1.00 81.06 191 LEU A CA 1
ATOM 1484 C C . LEU A 1 191 ? -15.535 11.365 17.268 1.00 81.06 191 LEU A C 1
ATOM 1486 O O . LEU A 1 191 ? -16.006 10.969 18.338 1.00 81.06 191 LEU A O 1
ATOM 1490 N N . ARG A 1 192 ? -14.879 10.550 16.428 1.00 79.12 192 ARG A N 1
ATOM 1491 C CA . ARG A 1 192 ? -14.551 9.152 16.758 1.00 79.12 192 ARG A CA 1
ATOM 1492 C C . ARG A 1 192 ? -13.564 9.084 17.922 1.00 79.12 192 ARG A C 1
ATOM 1494 O O . ARG A 1 192 ? -13.834 8.349 18.869 1.00 79.12 192 ARG A O 1
ATOM 1501 N N . CYS A 1 193 ? -12.505 9.894 17.910 1.00 76.69 193 CYS A N 1
ATOM 1502 C CA . CYS A 1 193 ? -11.559 9.998 19.026 1.00 76.69 193 CYS A CA 1
ATOM 1503 C C . CYS A 1 193 ? -12.275 10.382 20.330 1.00 76.69 193 CYS A C 1
ATOM 1505 O O . CYS A 1 193 ? -12.095 9.733 21.356 1.00 76.69 193 CYS A O 1
ATOM 1507 N N . CYS A 1 194 ? -13.193 11.351 20.292 1.00 82.81 194 CYS A N 1
ATOM 1508 C CA . CYS A 1 194 ? -13.957 11.731 21.483 1.00 82.81 194 CYS A CA 1
ATOM 1509 C C . CYS A 1 194 ? -14.765 10.587 22.099 1.00 82.81 194 CYS A C 1
ATOM 1511 O O . CYS A 1 194 ? -14.919 10.558 23.314 1.00 82.81 194 CYS A O 1
ATOM 1513 N N . ARG A 1 195 ? -15.286 9.645 21.302 1.00 79.88 195 ARG A N 1
ATOM 1514 C CA . ARG A 1 195 ? -16.040 8.490 21.829 1.00 79.88 195 ARG A CA 1
ATOM 1515 C C . ARG A 1 195 ? -15.164 7.502 22.597 1.00 79.88 195 ARG A C 1
ATOM 1517 O O . ARG A 1 195 ? -15.691 6.734 23.390 1.00 79.88 195 ARG A O 1
ATOM 1524 N N . GLN A 1 196 ? -13.852 7.518 22.372 1.00 79.25 196 GLN A N 1
ATOM 1525 C CA . GLN A 1 196 ? -12.905 6.629 23.046 1.00 79.25 196 GLN A CA 1
ATOM 1526 C C . GLN A 1 196 ? -12.467 7.161 24.422 1.00 79.25 196 GLN A C 1
ATOM 1528 O O . GLN A 1 196 ? -11.758 6.463 25.145 1.00 79.25 196 GLN A O 1
ATOM 1533 N N . LEU A 1 197 ? -12.872 8.381 24.803 1.00 82.50 197 LEU A N 1
ATOM 1534 C CA . LEU A 1 197 ? -12.488 8.966 26.086 1.00 82.50 197 LEU A CA 1
ATOM 1535 C C . LEU A 1 197 ? -13.262 8.348 27.264 1.00 82.50 197 LEU A C 1
ATOM 1537 O O . LEU A 1 197 ? -14.436 8.000 27.104 1.00 82.50 197 LEU A O 1
ATOM 1541 N N . PRO A 1 198 ? -12.642 8.270 28.462 1.00 79.25 198 PRO A N 1
ATOM 1542 C CA . PRO A 1 198 ? -13.125 7.421 29.556 1.00 79.25 198 PRO A CA 1
ATOM 1543 C C . PRO A 1 198 ? -14.462 7.844 30.172 1.00 79.25 198 PRO A C 1
ATOM 1545 O O . PRO A 1 198 ? -15.187 7.004 30.694 1.00 79.25 198 PRO A O 1
ATOM 1548 N N . THR A 1 199 ? -14.786 9.139 30.148 1.00 85.19 199 THR A N 1
ATOM 1549 C CA . THR A 1 199 ? -15.920 9.706 30.896 1.00 85.19 199 THR A CA 1
ATOM 1550 C C . THR A 1 199 ? -16.766 10.594 30.001 1.00 85.19 199 THR A C 1
ATOM 1552 O O . THR A 1 199 ? -16.223 11.431 29.278 1.00 85.19 199 THR A O 1
ATOM 1555 N N . GLU A 1 200 ? -18.093 10.497 30.107 1.00 80.31 200 GLU A N 1
ATOM 1556 C CA . GLU A 1 200 ? -19.031 11.288 29.297 1.00 80.31 200 GLU A CA 1
ATOM 1557 C C . GLU A 1 200 ? -18.811 12.804 29.389 1.00 80.31 200 GLU A C 1
ATOM 1559 O O . GLU A 1 200 ? -18.953 13.504 28.385 1.00 80.31 200 GLU A O 1
ATOM 1564 N N . ALA A 1 201 ? -18.400 13.314 30.555 1.00 82.88 201 ALA A N 1
ATOM 1565 C CA . ALA A 1 201 ? -18.065 14.725 30.747 1.00 82.88 201 ALA A CA 1
ATOM 1566 C C . ALA A 1 201 ? -16.899 15.177 29.844 1.00 82.88 201 ALA A C 1
ATOM 1568 O O . ALA A 1 201 ? -17.002 16.203 29.170 1.00 82.88 201 ALA A O 1
ATOM 1569 N N . MET A 1 202 ? -15.831 14.374 29.750 1.00 81.00 202 MET A N 1
ATOM 1570 C CA . MET A 1 202 ? -14.702 14.637 28.848 1.00 81.00 202 MET A CA 1
ATOM 1571 C C . MET A 1 202 ? -15.134 14.531 27.389 1.00 81.00 202 MET A C 1
ATOM 1573 O O . MET A 1 202 ? -14.820 15.404 26.583 1.00 81.00 202 MET A O 1
ATOM 1577 N N . GLN A 1 203 ? -15.919 13.505 27.052 1.00 84.94 203 GLN A N 1
ATOM 1578 C CA . GLN A 1 203 ? -16.440 13.368 25.698 1.00 84.94 203 GLN A CA 1
ATOM 1579 C C . GLN A 1 203 ? -17.280 14.591 25.295 1.00 84.94 203 GLN A C 1
ATOM 1581 O O . GLN A 1 203 ? -17.152 15.082 24.178 1.00 84.94 203 GLN A O 1
ATOM 1586 N N . LYS A 1 204 ? -18.133 15.111 26.190 1.00 83.62 204 LYS A N 1
ATOM 1587 C CA . LYS A 1 204 ? -18.954 16.310 25.947 1.00 83.62 204 LYS A CA 1
ATOM 1588 C C . LYS A 1 204 ? -18.092 17.564 25.777 1.00 83.62 204 LYS A C 1
ATOM 1590 O O . LYS A 1 204 ? -18.350 18.330 24.851 1.00 83.62 204 LYS A O 1
ATOM 1595 N N . HIS A 1 205 ? -17.062 17.734 26.606 1.00 86.62 205 HIS A N 1
ATOM 1596 C CA . HIS A 1 205 ? -16.118 18.850 26.518 1.00 86.62 205 HIS A CA 1
ATOM 1597 C C . HIS A 1 205 ? -15.380 18.875 25.171 1.00 86.62 205 HIS A C 1
ATOM 1599 O O . HIS A 1 205 ? -15.470 19.857 24.435 1.00 86.62 205 HIS A O 1
ATOM 1605 N N . TYR A 1 206 ? -14.736 17.769 24.786 1.00 85.69 206 TYR A N 1
ATOM 1606 C CA . TYR A 1 206 ? -13.978 17.717 23.533 1.00 85.69 206 TYR A CA 1
ATOM 1607 C C . TYR A 1 206 ? -14.877 17.723 22.292 1.00 85.69 206 TYR A C 1
ATOM 1609 O O . TYR A 1 206 ? -14.531 18.353 21.296 1.00 85.69 206 TYR A O 1
ATOM 1617 N N . ARG A 1 207 ? -16.084 17.136 22.354 1.00 86.25 207 ARG A N 1
ATOM 1618 C CA . ARG A 1 207 ? -17.087 17.290 21.282 1.00 86.25 207 ARG A CA 1
ATOM 1619 C C . ARG A 1 207 ? -17.480 18.750 21.065 1.00 86.25 207 ARG A C 1
ATOM 1621 O O . ARG A 1 207 ? -17.693 19.147 19.922 1.00 86.25 207 ARG A O 1
ATOM 1628 N N . HIS A 1 208 ? -17.595 19.537 22.135 1.00 85.50 208 HIS A N 1
ATOM 1629 C CA . HIS A 1 208 ? -17.870 20.966 22.020 1.00 85.50 208 HIS A CA 1
ATOM 1630 C C . HIS A 1 208 ? -16.680 21.710 21.402 1.00 85.50 208 HIS A C 1
ATOM 1632 O O . HIS A 1 208 ? -16.877 22.463 20.455 1.00 85.50 208 HIS A O 1
ATOM 1638 N N . ALA A 1 209 ? -15.454 21.428 21.855 1.00 86.00 209 ALA A N 1
ATOM 1639 C CA . ALA A 1 209 ? -14.238 22.030 21.305 1.00 86.00 209 ALA A CA 1
ATOM 1640 C C . ALA A 1 209 ? -14.061 21.753 19.800 1.00 86.00 209 ALA A C 1
ATOM 1642 O O . ALA A 1 209 ? -13.768 22.668 19.039 1.00 86.00 209 ALA A O 1
ATOM 1643 N N . ILE A 1 210 ? -14.327 20.521 19.347 1.00 85.44 210 ILE A N 1
ATOM 1644 C CA . ILE A 1 210 ? -14.265 20.157 17.920 1.00 85.44 210 ILE A CA 1
ATOM 1645 C C . ILE A 1 210 ? -15.295 20.934 17.098 1.00 85.44 210 ILE A C 1
ATOM 1647 O O . ILE A 1 210 ? -14.993 21.376 15.994 1.00 85.44 210 ILE A O 1
ATOM 1651 N N . ARG A 1 211 ? -16.518 21.105 17.618 1.00 84.50 211 ARG A N 1
ATOM 1652 C CA . ARG A 1 211 ? -17.550 21.904 16.941 1.00 84.50 211 ARG A CA 1
ATOM 1653 C C . ARG A 1 211 ? -17.136 23.364 16.820 1.00 84.50 211 ARG A C 1
ATOM 1655 O O . ARG A 1 211 ? -17.268 23.917 15.740 1.00 84.50 211 ARG A O 1
ATOM 1662 N N . GLN A 1 212 ? -16.613 23.947 17.897 1.00 82.31 212 GLN A N 1
ATOM 1663 C CA . GLN A 1 212 ? -16.133 25.329 17.888 1.00 82.31 212 GLN A CA 1
ATOM 1664 C C . GLN A 1 212 ? -14.995 25.520 16.882 1.00 82.31 212 GLN A C 1
ATOM 1666 O O . GLN A 1 212 ? -15.068 26.424 16.060 1.00 82.31 212 GLN A O 1
ATOM 1671 N N . GLY A 1 213 ? -14.004 24.620 16.886 1.00 82.94 213 GLY A N 1
ATOM 1672 C CA . GLY A 1 213 ? -12.887 24.661 15.939 1.00 82.94 213 GLY A CA 1
ATOM 1673 C C . GLY A 1 213 ? -13.323 24.504 14.480 1.00 82.94 213 GLY A C 1
ATOM 1674 O O . GLY A 1 213 ? -12.790 25.165 13.598 1.00 82.94 213 GLY A O 1
ATOM 1675 N N . TYR A 1 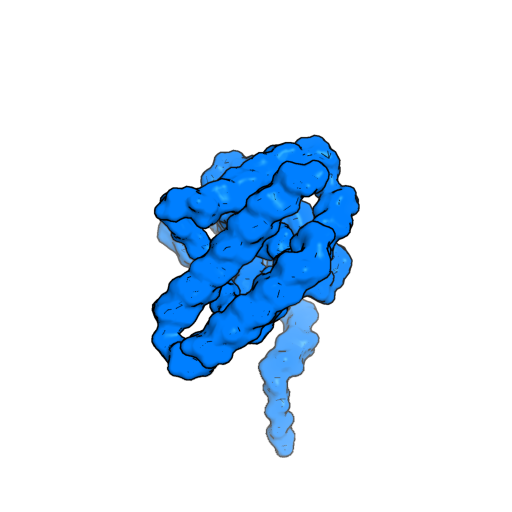214 ? -14.323 23.660 14.209 1.00 81.81 214 TYR A N 1
ATOM 1676 C CA . TYR A 1 214 ? -14.864 23.514 12.856 1.00 81.81 214 TYR A CA 1
ATOM 1677 C C . TYR A 1 214 ? -15.565 24.791 12.379 1.00 81.81 214 TYR A C 1
ATOM 1679 O O . TYR A 1 214 ? -15.371 25.205 11.243 1.00 81.81 214 TYR A O 1
ATOM 1687 N N . THR A 1 215 ? -16.345 25.438 13.249 1.00 80.12 215 THR A N 1
ATOM 1688 C CA . THR A 1 215 ? -17.017 26.701 12.921 1.00 80.12 215 THR A CA 1
ATOM 1689 C C . THR A 1 215 ? -16.023 27.852 12.751 1.00 80.12 215 THR A C 1
ATOM 1691 O O . THR A 1 215 ? -16.193 28.658 11.846 1.00 80.12 215 THR A O 1
ATOM 1694 N N . SER A 1 216 ? -14.970 27.932 13.573 1.00 77.12 216 SER A N 1
ATOM 1695 C CA . SER A 1 216 ? -13.975 29.016 13.494 1.00 77.12 216 SER A CA 1
ATOM 1696 C C . SER A 1 216 ? -13.074 28.955 12.262 1.00 77.12 216 SER A C 1
ATOM 1698 O O . SER A 1 216 ? -12.423 29.943 11.941 1.00 77.12 216 SER A O 1
ATOM 1700 N N . HIS A 1 217 ? -13.007 27.799 11.603 1.00 76.25 217 HIS A N 1
ATOM 1701 C CA . HIS A 1 217 ? -12.204 27.568 10.402 1.00 76.25 217 HIS A CA 1
ATOM 1702 C C . HIS A 1 217 ? -13.071 27.224 9.184 1.00 76.25 217 HIS A C 1
ATOM 1704 O O . HIS A 1 217 ? -12.569 26.652 8.222 1.00 76.25 217 HIS A O 1
ATOM 1710 N N . ALA A 1 218 ? -14.372 27.535 9.232 1.00 73.69 218 ALA A N 1
ATOM 1711 C CA . ALA A 1 218 ? -15.308 27.227 8.152 1.00 73.69 218 ALA A CA 1
ATOM 1712 C C . ALA A 1 218 ? -15.034 28.034 6.870 1.00 73.69 218 ALA A C 1
ATOM 1714 O O . ALA A 1 218 ? -15.301 27.524 5.787 1.00 73.69 218 ALA A O 1
ATOM 1715 N N . ASP A 1 219 ? -14.469 29.236 7.016 1.00 75.06 219 ASP A N 1
ATOM 1716 C CA . ASP A 1 219 ? -14.185 30.182 5.928 1.00 75.06 219 ASP A CA 1
ATOM 1717 C C . ASP A 1 219 ? -12.678 30.246 5.571 1.00 75.06 219 ASP A C 1
ATOM 1719 O O . ASP A 1 219 ? -12.219 31.202 4.953 1.00 75.06 219 ASP A O 1
ATOM 1723 N N . GLU A 1 220 ? -11.870 29.278 6.028 1.00 78.25 220 GLU A N 1
ATOM 1724 C CA . GLU A 1 220 ? -10.435 29.213 5.711 1.00 78.25 220 GLU A CA 1
ATOM 1725 C C . GLU A 1 220 ? -10.224 28.487 4.371 1.00 78.25 220 GLU A C 1
ATOM 1727 O O . GLU A 1 220 ? -10.384 27.268 4.291 1.00 78.25 220 GLU A O 1
ATOM 1732 N N . ASP A 1 221 ? -9.837 29.242 3.340 1.00 75.69 221 ASP A N 1
ATOM 1733 C CA . ASP A 1 221 ? -9.643 28.748 1.965 1.00 75.69 221 ASP A CA 1
ATOM 1734 C C . ASP A 1 221 ? -8.163 28.530 1.591 1.00 75.69 221 ASP A C 1
ATOM 1736 O O . ASP A 1 221 ? -7.854 27.957 0.542 1.00 75.69 221 ASP A O 1
ATOM 1740 N N . ASP A 1 222 ? -7.224 28.977 2.433 1.00 78.50 222 ASP A N 1
ATOM 1741 C CA . ASP A 1 222 ? -5.790 28.787 2.208 1.00 78.50 222 ASP A CA 1
ATOM 1742 C C . ASP A 1 222 ? -5.405 27.318 2.437 1.00 78.50 222 ASP A C 1
ATOM 1744 O O . ASP A 1 222 ? -5.478 26.785 3.548 1.00 78.50 222 ASP A O 1
ATOM 1748 N N . GLN A 1 223 ? -4.962 26.659 1.368 1.00 67.62 223 GLN A N 1
ATOM 1749 C CA . GLN A 1 223 ? -4.661 25.230 1.359 1.00 67.62 223 GLN A CA 1
ATOM 1750 C C . GLN A 1 223 ? -3.545 24.844 2.346 1.00 67.62 223 GLN A C 1
ATOM 1752 O O . GLN A 1 223 ? -3.633 23.790 2.981 1.00 67.62 223 GLN A O 1
ATOM 1757 N N . GLU A 1 224 ? -2.528 25.689 2.539 1.00 68.50 224 GLU A N 1
ATOM 1758 C CA . GLU A 1 224 ? -1.446 25.429 3.497 1.00 68.50 224 GLU A CA 1
ATOM 1759 C C . GLU A 1 224 ? -1.939 25.594 4.937 1.00 68.50 224 GLU A C 1
ATOM 1761 O O . GLU A 1 224 ? -1.640 24.767 5.808 1.00 68.50 224 GLU A O 1
ATOM 1766 N N . ARG A 1 225 ? -2.753 26.622 5.200 1.00 69.62 225 ARG A N 1
ATOM 1767 C CA . ARG A 1 225 ? -3.351 26.849 6.524 1.00 69.62 225 ARG A CA 1
ATOM 1768 C C . ARG A 1 225 ? -4.342 25.756 6.896 1.00 69.62 225 ARG A C 1
ATOM 1770 O O . ARG A 1 225 ? -4.270 25.242 8.015 1.00 69.62 225 ARG A O 1
ATOM 1777 N N . VAL A 1 226 ? -5.199 25.336 5.967 1.00 72.38 226 VAL A N 1
ATOM 1778 C CA . VAL A 1 226 ? -6.119 24.204 6.154 1.00 72.38 226 VAL A CA 1
ATOM 1779 C C . VAL A 1 226 ? -5.337 22.936 6.477 1.00 72.38 226 VAL A C 1
ATOM 1781 O O . VAL A 1 226 ? -5.658 22.250 7.449 1.00 72.38 226 VAL A O 1
ATOM 1784 N N . GLN A 1 227 ? -4.268 22.642 5.732 1.00 69.38 227 GLN A N 1
ATOM 1785 C CA . GLN A 1 227 ? -3.419 21.486 6.021 1.00 69.38 227 GLN A CA 1
ATOM 1786 C C . GLN A 1 227 ? -2.773 21.584 7.407 1.00 69.38 227 GLN A C 1
ATOM 1788 O O . GLN A 1 227 ? -2.814 20.611 8.161 1.00 69.38 227 GLN A O 1
ATOM 1793 N N . MET A 1 228 ? -2.245 22.746 7.801 1.00 69.44 228 MET A N 1
ATOM 1794 C CA . MET A 1 228 ? -1.698 22.943 9.149 1.00 69.44 228 MET A CA 1
ATOM 1795 C C . MET A 1 228 ? -2.744 22.709 10.245 1.00 69.44 228 MET A C 1
ATOM 1797 O O . MET A 1 228 ? -2.453 22.024 11.229 1.00 69.44 228 MET A O 1
ATOM 1801 N N . ILE A 1 229 ? -3.963 23.228 10.073 1.00 77.19 229 ILE A N 1
ATOM 1802 C CA . ILE A 1 229 ? -5.077 23.053 11.017 1.00 77.19 229 ILE A CA 1
ATOM 1803 C C . ILE A 1 229 ? -5.461 21.573 11.122 1.00 77.19 229 ILE A C 1
ATOM 1805 O O . ILE A 1 229 ? -5.591 21.047 12.230 1.00 77.19 229 ILE A O 1
ATOM 1809 N N . VAL A 1 230 ? -5.581 20.878 9.987 1.00 75.56 230 VAL A N 1
ATOM 1810 C CA . VAL A 1 230 ? -5.884 19.440 9.924 1.00 75.56 230 VAL A CA 1
ATOM 1811 C C . VAL A 1 230 ? -4.824 18.635 10.671 1.00 75.56 230 VAL A C 1
ATOM 1813 O O . VAL A 1 230 ? -5.160 17.834 11.547 1.00 75.56 230 VAL A O 1
ATOM 1816 N N . GLN A 1 231 ? -3.546 18.871 10.371 1.00 69.94 231 GLN A N 1
ATOM 1817 C CA . GLN A 1 231 ? -2.437 18.162 11.010 1.00 69.94 231 GLN A CA 1
ATOM 1818 C C . GLN A 1 231 ? -2.410 18.421 12.516 1.00 69.94 231 GLN A C 1
ATOM 1820 O O . GLN A 1 231 ? -2.288 17.482 13.307 1.00 69.94 231 GLN A O 1
ATOM 1825 N N . ARG A 1 232 ? -2.593 19.678 12.934 1.00 76.06 232 ARG A N 1
ATOM 1826 C CA . ARG A 1 232 ? -2.615 20.040 14.352 1.00 76.06 232 ARG A CA 1
ATOM 1827 C C . ARG A 1 232 ? -3.759 19.358 15.094 1.00 76.06 232 ARG A C 1
ATOM 1829 O O . ARG A 1 232 ? -3.532 18.779 16.152 1.00 76.06 232 ARG A O 1
ATOM 1836 N N . ALA A 1 233 ? -4.956 19.354 14.514 1.00 80.38 233 ALA A N 1
ATOM 1837 C CA . ALA A 1 233 ? -6.127 18.731 15.115 1.00 80.38 233 ALA A CA 1
ATOM 1838 C C . ALA A 1 233 ? -5.965 17.210 15.286 1.00 80.38 233 ALA A C 1
ATOM 1840 O O . ALA A 1 233 ? -6.380 16.657 16.306 1.00 80.38 233 ALA A O 1
ATOM 1841 N N . VAL A 1 234 ? -5.333 16.528 14.323 1.00 76.75 234 VAL A N 1
ATOM 1842 C CA . VAL A 1 234 ? -5.025 15.090 14.423 1.00 76.75 234 VAL A CA 1
ATOM 1843 C C . VAL A 1 234 ? -4.009 14.818 15.536 1.00 76.75 234 VAL A C 1
ATOM 1845 O O . VAL A 1 234 ? -4.215 13.909 16.344 1.00 76.75 234 VAL A O 1
ATOM 1848 N N . VAL A 1 235 ? -2.942 15.618 15.618 1.00 74.00 235 VAL A N 1
ATOM 1849 C CA . VAL A 1 235 ? -1.917 15.495 16.670 1.00 74.00 235 VAL A CA 1
ATOM 1850 C C . VAL A 1 235 ? -2.518 15.726 18.057 1.00 74.00 235 VAL A C 1
ATOM 1852 O O . VAL A 1 235 ? -2.289 14.928 18.970 1.00 74.00 235 VAL A O 1
ATOM 1855 N N . ASP A 1 236 ? -3.326 16.773 18.212 1.00 77.81 236 ASP A N 1
ATOM 1856 C CA . ASP A 1 236 ? -3.974 17.098 19.482 1.00 77.81 236 ASP A CA 1
ATOM 1857 C C . ASP A 1 236 ? -4.939 15.976 19.904 1.00 77.81 236 ASP A C 1
ATOM 1859 O O . ASP A 1 236 ? -4.941 15.560 21.067 1.00 77.81 236 ASP A O 1
ATOM 1863 N N . ALA A 1 237 ? -5.705 15.409 18.965 1.00 77.69 237 ALA A N 1
ATOM 1864 C CA . ALA A 1 237 ? -6.594 14.280 19.238 1.00 77.69 237 ALA A CA 1
ATOM 1865 C C . ALA A 1 237 ? -5.840 13.020 19.697 1.00 77.69 237 ALA A C 1
ATOM 1867 O O . ALA A 1 237 ? -6.257 12.387 20.673 1.00 77.69 237 ALA A O 1
ATOM 1868 N N . ASP A 1 238 ? -4.724 12.665 19.049 1.00 75.94 238 ASP A N 1
ATOM 1869 C CA . ASP A 1 238 ? -3.914 11.509 19.463 1.00 75.94 238 ASP A CA 1
ATOM 1870 C C . ASP A 1 238 ? -3.255 11.732 20.833 1.00 75.94 238 ASP A C 1
ATOM 1872 O O . ASP A 1 238 ? -3.187 10.810 21.659 1.00 75.94 238 ASP A O 1
ATOM 1876 N N . TRP A 1 239 ? -2.826 12.965 21.123 1.00 82.06 239 TRP A N 1
ATOM 1877 C CA . TRP A 1 239 ? -2.291 13.325 22.435 1.00 82.06 239 TRP A CA 1
ATOM 1878 C C . TRP A 1 239 ? -3.343 13.175 23.537 1.00 82.06 239 TRP A C 1
ATOM 1880 O O . TRP A 1 239 ? -3.063 12.546 24.561 1.00 82.06 239 TRP A O 1
ATOM 1890 N N . ILE A 1 240 ? -4.562 13.685 23.324 1.00 79.88 240 ILE A N 1
ATOM 1891 C CA . ILE A 1 240 ? -5.671 13.556 24.282 1.00 79.88 240 ILE A CA 1
ATOM 1892 C C . ILE A 1 240 ? -5.964 12.072 24.536 1.00 79.88 240 ILE A C 1
ATOM 1894 O O . ILE A 1 240 ? -6.014 11.640 25.690 1.00 79.88 240 ILE A O 1
ATOM 1898 N N . LEU A 1 241 ? -6.099 11.268 23.478 1.00 76.25 241 LEU A N 1
ATOM 1899 C CA . LEU A 1 241 ? -6.338 9.829 23.606 1.00 76.25 241 LEU A CA 1
ATOM 1900 C C . LEU A 1 241 ? -5.234 9.135 24.398 1.00 76.25 241 LEU A C 1
ATOM 1902 O O . LEU A 1 241 ? -5.521 8.356 25.303 1.00 76.25 241 LEU A O 1
ATOM 1906 N N . THR A 1 242 ? -3.973 9.446 24.111 1.00 74.75 242 THR A N 1
ATOM 1907 C CA . THR A 1 242 ? -2.827 8.853 24.810 1.00 74.75 242 THR A CA 1
ATOM 1908 C C . THR A 1 242 ? -2.771 9.274 26.278 1.00 74.75 242 THR A C 1
ATOM 1910 O O . THR A 1 242 ? -2.484 8.445 27.145 1.00 74.75 242 THR A O 1
ATOM 1913 N N . LYS A 1 243 ? -3.071 10.543 26.577 1.00 80.12 243 LYS A N 1
ATOM 1914 C CA . LYS A 1 243 ? -3.091 11.086 27.940 1.00 80.12 243 LYS A CA 1
ATOM 1915 C C . LYS A 1 243 ? -4.134 10.385 28.806 1.00 80.12 243 LYS A C 1
ATOM 1917 O O . LYS A 1 243 ? -3.822 9.987 29.923 1.00 80.12 243 LYS A O 1
ATOM 1922 N N . TYR A 1 244 ? -5.346 10.204 28.289 1.00 76.31 244 TYR A N 1
ATOM 1923 C CA . TYR A 1 244 ? -6.454 9.628 29.055 1.00 76.31 244 TYR A CA 1
ATOM 1924 C C . TYR A 1 244 ? -6.573 8.100 28.926 1.00 76.31 244 TYR A C 1
ATOM 1926 O O . TYR A 1 244 ? -7.230 7.477 29.753 1.00 76.31 244 TYR A O 1
ATOM 1934 N N . SER A 1 245 ? -5.884 7.474 27.964 1.00 66.38 245 SER A N 1
ATOM 1935 C CA . SER A 1 245 ? -5.750 6.012 27.854 1.00 66.38 245 SER A CA 1
ATOM 1936 C C . SER A 1 245 ? -4.855 5.402 28.935 1.00 66.38 245 SER A C 1
ATOM 1938 O O . SER A 1 245 ? -5.002 4.217 29.217 1.00 66.38 245 SER A O 1
ATOM 1940 N N . LYS A 1 246 ? -3.910 6.165 29.499 1.00 55.78 246 LYS A N 1
ATOM 1941 C CA . LYS A 1 246 ? -2.991 5.694 30.551 1.00 55.78 246 LYS A CA 1
ATOM 1942 C C . LYS A 1 246 ? -3.589 5.738 31.962 1.00 55.78 246 LYS A C 1
ATOM 1944 O O . LYS A 1 246 ? -2.981 5.202 32.876 1.00 55.78 246 LYS A O 1
ATOM 1949 N N . ASN A 1 247 ? -4.763 6.350 32.124 1.00 50.56 247 ASN A N 1
ATOM 1950 C CA . ASN A 1 247 ? -5.495 6.437 33.393 1.00 50.56 247 ASN A CA 1
ATOM 1951 C C . ASN A 1 247 ? -6.612 5.381 33.491 1.00 50.56 247 ASN A C 1
ATOM 1953 O O . ASN A 1 247 ? -7.645 5.637 34.108 1.00 50.56 247 ASN A O 1
ATOM 1957 N N . LYS A 1 248 ? -6.436 4.238 32.821 1.00 45.56 248 LYS A N 1
ATOM 1958 C CA . LYS A 1 248 ? -7.364 3.106 32.847 1.00 45.56 248 LYS A CA 1
ATOM 1959 C C . LYS A 1 248 ? -6.812 1.990 33.717 1.00 45.56 248 LYS A C 1
ATOM 1961 O O . LYS A 1 248 ? -5.582 1.777 33.645 1.00 45.56 248 LYS A O 1
#

Sequence (248 aa):
MFAQMNVADLHTHLGKIMDPEVERTGGALLLKLAQTTNAFIHQQANFALDALVQGSSPARIMNVLFNMGSKHRCPAVRASTARHLHLLADIMGIDQIFEAGKLFAERFLTAVSKMAVDAAPDVRHHGQILLQGLAYQNEFSAMWVKIIPMKDRVPLQKILQKMRHNLTKGGTMLPLVGAELKPVQLYRHLLRCCRQLPTEAMQKHYRHAIRQGYTSHADEDDQERVQMIVQRAVVDADWILTKYSKNK

Solvent-accessible surface area (backbone atoms only — not comparable to full-atom values): 14038 Å² total; per-residue (Å²): 135,85,78,83,74,47,72,68,57,47,51,68,64,46,37,80,73,45,46,66,52,53,44,51,50,54,47,51,37,46,47,51,38,61,77,50,86,54,64,67,60,43,50,53,39,49,54,54,45,52,54,50,54,76,75,45,63,68,74,56,51,51,49,43,37,54,76,65,15,72,81,43,88,46,61,63,26,29,28,51,33,29,49,53,53,45,52,49,35,63,75,63,34,60,71,42,44,65,71,69,33,69,70,55,28,54,53,49,54,53,50,31,60,52,26,41,68,40,93,46,69,66,19,16,52,39,10,41,53,50,46,53,56,38,65,74,40,87,63,34,66,65,48,44,70,72,70,52,57,73,84,65,42,57,65,52,50,52,49,56,52,50,55,54,51,42,72,74,63,82,56,80,82,73,73,80,71,86,65,80,66,47,73,69,54,46,53,53,48,55,54,53,56,30,71,71,48,92,44,70,70,58,25,53,51,51,49,49,51,54,52,51,53,50,63,76,49,65,86,62,79,54,67,67,59,47,48,51,51,53,54,49,54,53,50,53,48,52,49,52,50,56,64,57,60,70,78,111

Radius of gyration: 20.89 Å; Cα contacts (8 Å, |Δi|>4): 205; chains: 1; bounding box: 49×45×67 Å

Organism: Dissostichus mawsoni (NCBI:txid36200)

Foldseek 3Di:
DDDPCDVVNVQVVCVVVCLVVLLVLLQVLLVQQVPDPDPVSLVVSLVSLLVSLVSHDLVSLLVNLVVRALPDPDPSSVLSSLVSLLSNCLVCPLQCQPVVDDVSVLSSQVSLLDQCPDPDPSSVVSSLLSLLSNVLYPCSVVSCVVRPDPVSVVVNVVSNVVLLVCLQPPPDDPPNPRDPCPLVNLLVSLLVLLVLADDPVSSVVSNVVSVVLSVVCVPPPDPVVSVVSSSVSVNVSVVNSVVRVVVD

Mean predicted aligned error: 14.65 Å